Protein AF-A0A935KNH8-F1 (afdb_monomer)

Foldseek 3Di:
DDDWWFKAWPVGRPWGKIFPADDQFWTKIFTQDDDDAQDKTWTWIQDPVRDTWIAIWGWHDWADDDDPPDPPRTIMIITTGPDGTDPVSVVVVVVVCVVVPPDPPDPDDDDDDPDPPDDDPPDPDDDPPPPPPDPPPDDPPVVPPQPPADADDFFQKFKDKDFDALVQFDDPVDPDGQAGDPVNLVVVLVVRVQVSVVVRDDPQKGKDWDDKDKDFDDDDGDDGRQIKMKMKGFHDADDRRFKTKIWIFIDRVPRTGMIIITIMGMDGPPD

pLDDT: mean 81.75, std 18.41, range [40.5, 98.19]

Sequence (271 aa):
MRRKLRVVFDHDPQLAAATIDLSKHGLCVASDFVTPPGSQVNGTILLPDGQRVPFEGLVRWIRKVRGESTLGGTNRMGIRFPAPLGEAYTAFLDHMIGLAGPAVDEMAPVPTMPGRAGEAPPQLRFAPATAVATPRTSIPASELVELEWPVPPVGQVERLIATVQLSDLATGSERHPAGLALGRAAQWIDEAASRCLATLLPPGLQSAGVGLSLTLTHRPPLLVGAKIKVEVTITRVTARGRTVSLEARITEGSRELASGQLARIVVGHDG

Mean predicted aligned error: 16.38 Å

Nearest PDB structures (foldseek):
  2cwz-assembly2_D  TM=8.650E-01  e=2.306E-06  Thermus thermophilus HB8
  2f41-assembly2_D  TM=7.239E-01  e=2.703E-04  Bacillus subtilis
  3ir3-assembly1_B  TM=6.946E-01  e=3.883E-04  Homo sapiens
  2f41-assembly2_C  TM=6.301E-01  e=2.086E-04  Bacillus subtilis
  2f3x-assembly1_B  TM=5.973E-01  e=3.687E-04  Bacillus subtilis

Secondary structure (DSSP, 8-state):
-PPPPEEEETTEEEEEEEEEEEETTEEEEEES--PPTT-EEEEEEE-TTS-EEEEEEEEEEEE---SS--TT--EEEEEE-SSPPPHHHHHHHHHHHHHT-------PPPP-PPP-TT-PPP------------------GGG--------PPTT-EEEEEEE--GGGBPPTTSSSTTSBPHHHHHHHHHHHHHHHHHTTPPTTEEEEEEEEEEEE---SPPPTT-EEEEEEEEEEE-TTS-EEEEEEEEEETTEEEEEEEEEEEEEE---

Radius of gyration: 26.82 Å; Cα contacts (8 Å, |Δi|>4): 465; chains: 1; bounding box: 54×53×73 Å

Solvent-accessible surface area (backbone atoms only — not comparable to full-atom values): 16257 Å² total; per-residue (Å²): 134,89,83,67,38,46,39,34,37,70,92,47,70,82,53,67,30,33,39,77,43,82,56,79,55,29,38,29,36,38,15,82,69,79,72,60,60,76,39,77,49,49,30,35,39,44,45,97,88,69,50,75,45,66,49,58,28,36,25,70,40,67,48,75,71,76,75,92,78,50,98,84,64,55,21,34,36,36,32,35,33,89,58,75,59,58,68,71,59,48,53,51,50,53,51,56,48,63,73,67,46,85,73,83,86,71,82,69,81,78,80,81,75,82,79,81,84,80,77,75,80,81,79,83,76,77,73,79,83,73,80,77,77,72,82,77,82,75,73,64,79,87,74,63,74,84,63,92,59,83,66,76,63,69,68,46,70,31,79,37,80,48,67,38,46,75,88,40,33,26,54,82,89,42,100,46,64,30,24,78,19,68,72,48,56,52,50,54,51,51,51,33,45,48,51,49,46,57,81,69,46,61,89,69,49,46,75,44,83,77,46,77,50,77,48,76,48,85,64,80,70,61,53,70,68,38,62,33,41,37,39,31,29,33,71,42,69,43,98,69,49,38,38,38,33,30,41,36,40,32,26,46,85,93,44,71,42,32,41,33,43,36,36,31,35,55,45,68,69,83,127

Structure (mmCIF, N/CA/C/O backbone):
data_AF-A0A935KNH8-F1
#
_entry.id   AF-A0A935KNH8-F1
#
loop_
_atom_site.group_PDB
_atom_site.id
_atom_site.type_symbol
_atom_site.label_atom_id
_atom_site.label_alt_id
_atom_site.label_comp_id
_atom_site.label_asym_id
_atom_site.label_entity_id
_atom_site.label_seq_id
_atom_site.pdbx_PDB_ins_code
_atom_site.Cartn_x
_atom_site.Cartn_y
_atom_site.Cartn_z
_atom_site.occupancy
_atom_site.B_iso_or_equiv
_atom_site.auth_seq_id
_atom_site.auth_comp_id
_atom_site.auth_asym_id
_atom_site.auth_atom_id
_atom_site.pdbx_PDB_model_num
ATOM 1 N N . MET A 1 1 ? -9.585 17.170 -30.365 1.00 48.88 1 MET A N 1
ATOM 2 C CA . MET A 1 1 ? -9.632 16.191 -29.250 1.00 48.88 1 MET A CA 1
ATOM 3 C C . MET A 1 1 ? -8.449 15.236 -29.425 1.00 48.88 1 MET A C 1
ATOM 5 O O . MET A 1 1 ? -8.400 14.569 -30.450 1.00 48.88 1 MET A O 1
ATOM 9 N N . ARG A 1 2 ? -7.441 15.232 -28.534 1.00 65.94 2 ARG A N 1
ATOM 10 C CA . ARG A 1 2 ? -6.255 14.359 -28.692 1.00 65.94 2 ARG A CA 1
ATOM 11 C C . ARG A 1 2 ? -6.648 12.903 -28.401 1.00 65.94 2 ARG A C 1
ATOM 13 O O . ARG A 1 2 ? -7.204 12.632 -27.338 1.00 65.94 2 ARG A O 1
ATOM 20 N N . ARG A 1 3 ? -6.407 11.984 -29.343 1.00 80.06 3 ARG A N 1
ATOM 21 C CA . ARG A 1 3 ? -6.703 10.550 -29.167 1.00 80.06 3 ARG A CA 1
ATOM 22 C C . ARG A 1 3 ? -5.709 9.944 -28.172 1.00 80.06 3 ARG A C 1
ATOM 24 O O . ARG A 1 3 ? -4.504 10.066 -28.366 1.00 80.06 3 ARG A O 1
ATOM 31 N N . LYS A 1 4 ? -6.217 9.300 -27.118 1.00 92.12 4 LYS A N 1
ATOM 32 C CA . LYS A 1 4 ? -5.399 8.530 -26.170 1.00 92.12 4 LYS A CA 1
ATOM 33 C C . LYS A 1 4 ? -5.073 7.177 -26.797 1.00 92.12 4 LYS A C 1
ATOM 35 O O . LYS A 1 4 ? -5.991 6.476 -27.217 1.00 92.12 4 LYS A O 1
ATOM 40 N N . LEU A 1 5 ? -3.796 6.817 -26.855 1.00 95.75 5 LEU A N 1
ATOM 41 C CA . LEU A 1 5 ? -3.359 5.487 -27.283 1.00 95.75 5 LEU A CA 1
ATOM 42 C C . LEU A 1 5 ? -3.172 4.593 -26.063 1.00 95.75 5 LEU A C 1
ATOM 44 O O . LEU A 1 5 ? -2.751 5.071 -25.009 1.00 95.75 5 LEU A O 1
ATOM 48 N N . ARG A 1 6 ? -3.458 3.299 -26.209 1.00 96.38 6 ARG A N 1
ATOM 49 C CA . ARG A 1 6 ? -3.174 2.310 -25.165 1.00 96.38 6 ARG A CA 1
ATOM 50 C C . ARG A 1 6 ? -1.702 1.910 -25.232 1.00 96.38 6 ARG A C 1
ATOM 52 O O . ARG A 1 6 ? -1.171 1.664 -26.314 1.00 96.38 6 ARG A O 1
ATOM 59 N N . VAL A 1 7 ? -1.068 1.830 -24.069 1.00 96.69 7 VAL A N 1
ATOM 60 C CA . VAL A 1 7 ? 0.308 1.355 -23.899 1.00 96.69 7 VAL A CA 1
ATOM 61 C C . VAL A 1 7 ? 0.260 0.063 -23.094 1.00 96.69 7 VAL A C 1
ATOM 63 O O . VAL A 1 7 ? -0.493 -0.034 -22.129 1.00 96.69 7 VAL A O 1
ATOM 66 N N . VAL A 1 8 ? 1.033 -0.935 -23.505 1.00 96.50 8 VAL A N 1
ATOM 67 C CA . VAL A 1 8 ? 1.185 -2.211 -22.800 1.00 96.50 8 VAL A CA 1
ATOM 68 C C . VAL A 1 8 ? 2.662 -2.366 -22.474 1.00 96.50 8 VAL A C 1
ATOM 70 O O . VAL A 1 8 ? 3.479 -2.348 -23.390 1.00 96.50 8 VAL A O 1
ATOM 73 N N . PHE A 1 9 ? 3.019 -2.465 -21.197 1.00 96.00 9 PHE A N 1
ATOM 74 C CA . PHE A 1 9 ? 4.412 -2.656 -20.795 1.00 96.00 9 PHE A CA 1
ATOM 75 C C . PHE A 1 9 ? 4.759 -4.145 -20.738 1.00 96.00 9 PHE A C 1
ATOM 77 O O . PHE A 1 9 ? 3.941 -4.949 -20.299 1.00 96.00 9 PHE A O 1
ATOM 84 N N . ASP A 1 10 ? 5.981 -4.514 -21.128 1.00 94.69 10 ASP A N 1
ATOM 85 C CA . ASP A 1 10 ? 6.384 -5.929 -21.208 1.00 94.69 10 ASP A CA 1
ATOM 86 C C . ASP A 1 10 ? 6.451 -6.610 -19.834 1.00 94.69 10 ASP A C 1
ATOM 88 O O . ASP A 1 10 ? 6.182 -7.801 -19.711 1.00 94.69 10 ASP A O 1
ATOM 92 N N . HIS A 1 11 ? 6.800 -5.851 -18.791 1.00 87.62 11 HIS A N 1
ATOM 93 C CA . HIS A 1 11 ? 6.918 -6.377 -17.430 1.00 87.62 11 HIS A CA 1
ATOM 94 C C . HIS A 1 11 ? 5.561 -6.694 -16.787 1.00 87.62 11 HIS A C 1
ATOM 96 O O . HIS A 1 11 ? 5.510 -7.510 -15.872 1.00 87.62 11 HIS A O 1
ATOM 102 N N . ASP A 1 12 ? 4.485 -6.047 -17.244 1.00 85.75 12 ASP A N 1
ATOM 103 C CA . ASP A 1 12 ? 3.124 -6.317 -16.791 1.00 85.75 12 ASP A CA 1
ATOM 104 C C . ASP A 1 12 ? 2.099 -5.874 -17.859 1.00 85.75 12 ASP A C 1
ATOM 106 O O . ASP A 1 12 ? 1.721 -4.696 -17.944 1.00 85.75 12 ASP A O 1
ATOM 110 N N . PRO A 1 13 ? 1.619 -6.824 -18.683 1.00 85.19 13 PRO A N 1
ATOM 111 C CA . PRO A 1 13 ? 0.646 -6.550 -19.735 1.00 85.19 13 PRO A CA 1
ATOM 112 C C . PRO A 1 13 ? -0.749 -6.151 -19.233 1.00 85.19 13 PRO A C 1
ATOM 114 O O . PRO A 1 13 ? -1.572 -5.688 -20.031 1.00 85.19 13 PRO A O 1
ATOM 117 N N . GLN A 1 14 ? -1.049 -6.374 -17.947 1.00 83.50 14 GLN A N 1
ATOM 118 C CA . GLN A 1 14 ? -2.352 -6.062 -17.357 1.00 83.50 14 GLN A CA 1
ATOM 119 C C . GLN A 1 14 ? -2.450 -4.605 -16.892 1.00 83.50 14 GLN A C 1
ATOM 121 O O . GLN A 1 14 ? -3.557 -4.126 -16.640 1.00 83.50 14 GLN A O 1
ATOM 126 N N . LEU A 1 15 ? -1.330 -3.875 -16.838 1.00 86.00 15 LEU A N 1
ATOM 127 C CA . LEU A 1 15 ? -1.322 -2.471 -16.441 1.00 86.00 15 LEU A CA 1
ATOM 128 C C . LEU A 1 15 ? -2.164 -1.607 -17.382 1.00 86.00 15 LEU A C 1
ATOM 130 O O . LEU A 1 15 ? -1.953 -1.549 -18.598 1.00 86.00 15 LEU A O 1
ATOM 134 N N . ALA A 1 16 ? -3.099 -0.867 -16.789 1.00 84.38 16 ALA A N 1
ATOM 135 C CA . ALA A 1 16 ? -3.843 0.164 -17.485 1.00 84.38 16 ALA A CA 1
ATOM 136 C C . ALA A 1 16 ? -2.931 1.377 -17.719 1.00 84.38 16 ALA A C 1
ATOM 138 O O . ALA A 1 16 ? -2.652 2.155 -16.807 1.00 84.38 16 ALA A O 1
ATOM 139 N N . ALA A 1 17 ? -2.469 1.542 -18.958 1.00 92.75 17 ALA A N 1
ATOM 140 C CA . ALA A 1 17 ? -1.644 2.670 -19.360 1.00 92.75 17 ALA A CA 1
ATOM 141 C C . ALA A 1 17 ? -2.162 3.311 -20.653 1.00 92.75 17 ALA A C 1
ATOM 143 O O . ALA A 1 17 ? -2.483 2.637 -21.637 1.00 92.75 17 ALA A O 1
ATOM 144 N N . ALA A 1 18 ? -2.243 4.640 -20.649 1.00 95.69 18 ALA A N 1
ATOM 145 C CA . ALA A 1 18 ? -2.716 5.424 -21.781 1.00 95.69 18 ALA A CA 1
ATOM 146 C C . ALA A 1 18 ? -1.850 6.663 -22.005 1.00 95.69 18 ALA A C 1
ATOM 148 O O . ALA A 1 18 ? -1.353 7.279 -21.062 1.00 95.69 18 ALA A O 1
ATOM 149 N N . THR A 1 19 ? -1.682 7.067 -23.259 1.00 95.00 19 THR A N 1
ATOM 150 C CA . THR A 1 19 ? -0.888 8.250 -23.592 1.00 95.00 19 THR A CA 1
ATOM 151 C C . THR A 1 19 ? -1.655 9.538 -23.282 1.00 95.00 19 THR A C 1
ATOM 153 O O . THR A 1 19 ? -2.856 9.661 -23.534 1.00 95.00 19 THR A O 1
ATOM 156 N N . ILE A 1 20 ? -0.950 10.506 -22.696 1.00 92.62 20 ILE A N 1
ATOM 157 C CA . ILE A 1 20 ? -1.407 11.888 -22.494 1.00 92.62 20 ILE A CA 1
ATOM 158 C C . ILE A 1 20 ? -0.850 12.778 -23.603 1.00 92.62 20 ILE A C 1
ATOM 160 O O . ILE A 1 20 ? -1.546 13.658 -24.110 1.00 92.62 20 ILE A O 1
ATOM 164 N N . ASP A 1 21 ? 0.415 12.552 -23.953 1.00 93.31 21 ASP A N 1
ATOM 165 C CA . ASP A 1 21 ? 1.133 13.319 -24.958 1.00 93.31 21 ASP A CA 1
ATOM 166 C C . ASP A 1 21 ? 2.066 12.407 -25.748 1.00 93.31 21 ASP A C 1
ATOM 168 O O . ASP A 1 21 ? 2.581 11.421 -25.212 1.00 93.31 21 ASP A O 1
ATOM 172 N N . LEU A 1 22 ? 2.259 12.735 -27.019 1.00 94.44 22 LEU A N 1
ATOM 173 C CA . LEU A 1 22 ? 3.012 11.934 -27.974 1.00 94.44 22 LEU A CA 1
ATOM 174 C C . LEU A 1 22 ? 3.982 12.831 -28.734 1.00 94.44 22 LEU A C 1
ATOM 176 O O . LEU A 1 22 ? 3.631 13.932 -29.149 1.00 94.44 22 LEU A O 1
ATOM 180 N N . SER A 1 23 ? 5.193 12.338 -28.957 1.00 94.94 23 SER A N 1
ATOM 181 C CA . SER A 1 23 ? 6.198 13.007 -29.779 1.00 94.94 23 SER A CA 1
ATOM 182 C C . SER A 1 23 ? 7.058 11.984 -30.519 1.00 94.94 23 SER A C 1
ATOM 184 O O . SER A 1 23 ? 7.036 10.790 -30.203 1.00 94.94 23 SER A O 1
ATOM 186 N N . LYS A 1 24 ? 7.863 12.457 -31.478 1.00 94.69 24 LYS A N 1
ATOM 187 C CA . LYS A 1 24 ? 8.831 11.620 -32.210 1.00 94.69 24 LYS A CA 1
ATOM 188 C C . LYS A 1 24 ? 9.938 11.061 -31.303 1.00 94.69 24 LYS A C 1
ATOM 190 O O . LYS A 1 24 ? 10.502 10.016 -31.601 1.00 94.69 24 LYS A O 1
ATOM 195 N N . HIS A 1 25 ? 10.226 11.728 -30.183 1.00 96.31 25 HIS A N 1
ATOM 196 C CA . HIS A 1 25 ? 11.344 11.397 -29.287 1.00 96.31 25 HIS A CA 1
ATOM 197 C C . HIS A 1 25 ? 10.909 10.847 -27.926 1.00 96.31 25 HIS A C 1
ATOM 199 O O . HIS A 1 25 ? 11.741 10.656 -27.039 1.00 96.31 25 HIS A O 1
ATOM 205 N N . GLY A 1 26 ? 9.616 10.619 -27.725 1.00 96.62 26 GLY A N 1
ATOM 206 C CA . GLY A 1 26 ? 9.100 10.163 -26.447 1.00 96.62 26 GLY A CA 1
ATOM 207 C C . GLY A 1 26 ? 7.596 10.308 -26.324 1.00 96.62 26 GLY A C 1
ATOM 208 O O . GLY A 1 26 ? 6.914 10.790 -27.231 1.00 96.62 26 GLY A O 1
ATOM 209 N N . LEU A 1 27 ? 7.082 9.931 -25.164 1.00 96.81 27 LEU A N 1
ATOM 210 C CA . LEU A 1 27 ? 5.675 10.075 -24.833 1.00 96.81 27 LEU A CA 1
ATOM 211 C C . LEU A 1 27 ? 5.472 10.306 -23.334 1.00 96.81 27 LEU A C 1
ATOM 213 O O . LEU A 1 27 ? 6.341 10.032 -22.505 1.00 96.81 27 LEU A O 1
ATOM 217 N N . CYS A 1 28 ? 4.303 10.833 -22.994 1.00 97.25 28 CYS 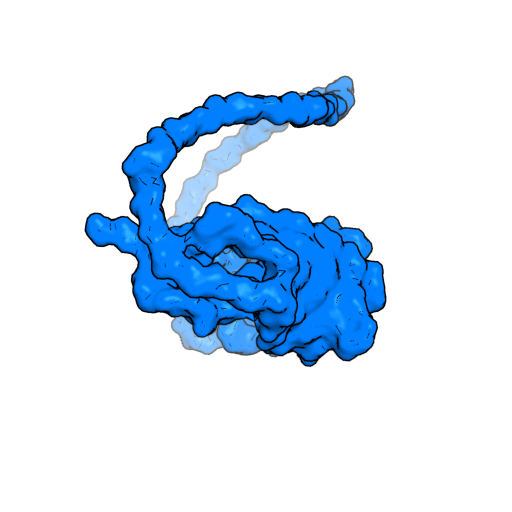A N 1
ATOM 218 C CA . CYS A 1 28 ? 3.828 10.964 -21.625 1.00 97.25 28 CYS A CA 1
ATOM 219 C C . CYS A 1 28 ? 2.724 9.932 -21.399 1.00 97.25 28 CYS A C 1
ATOM 221 O O . CYS A 1 28 ? 1.728 9.933 -22.127 1.00 97.25 28 CYS A O 1
ATOM 223 N N . VAL A 1 29 ? 2.887 9.067 -20.398 1.00 96.81 29 VAL A N 1
ATOM 224 C CA . VAL A 1 29 ? 1.916 8.019 -20.049 1.00 96.81 29 VAL A CA 1
ATOM 225 C C . VAL A 1 29 ? 1.205 8.383 -18.755 1.00 96.81 29 VAL A C 1
ATOM 227 O O . VAL A 1 29 ? 1.860 8.740 -17.777 1.00 96.81 29 VAL A O 1
ATOM 230 N N . ALA A 1 30 ? -0.120 8.257 -18.752 1.00 95.12 30 ALA A N 1
ATOM 231 C CA . ALA A 1 30 ? -0.940 8.062 -17.563 1.00 95.12 30 ALA A CA 1
ATOM 232 C C . ALA A 1 30 ? -1.014 6.563 -17.264 1.00 95.12 30 ALA A C 1
ATOM 234 O O . ALA A 1 30 ? -1.432 5.794 -18.129 1.00 95.12 30 ALA A O 1
ATOM 235 N N . SER A 1 31 ? -0.604 6.150 -16.073 1.00 93.31 31 SER A N 1
ATOM 236 C CA . SER A 1 31 ? -0.585 4.746 -15.663 1.00 93.31 31 SER A CA 1
ATOM 237 C C . SER A 1 31 ? -0.748 4.651 -14.151 1.00 93.31 31 SER A C 1
ATOM 239 O O . SER A 1 31 ? -0.307 5.540 -13.420 1.00 93.31 31 SER A O 1
ATOM 241 N N . ASP A 1 32 ? -1.356 3.573 -13.667 1.00 86.38 32 ASP A N 1
ATOM 242 C CA . ASP A 1 32 ? -1.433 3.294 -12.226 1.00 86.38 32 ASP A CA 1
ATOM 243 C C . ASP A 1 32 ? -0.050 2.949 -11.656 1.00 86.38 32 ASP A C 1
ATOM 245 O O . ASP A 1 32 ? 0.264 3.233 -10.499 1.00 86.38 32 ASP A O 1
ATOM 249 N N . PHE A 1 33 ? 0.830 2.454 -12.523 1.00 85.81 33 PHE A N 1
ATOM 250 C CA . PHE A 1 33 ? 2.223 2.160 -12.239 1.00 85.81 33 PHE A CA 1
ATOM 251 C C . PHE A 1 33 ? 3.166 3.211 -12.842 1.00 85.81 33 PHE A C 1
ATOM 253 O O . PHE A 1 33 ? 2.984 3.646 -13.981 1.00 85.81 33 PHE A O 1
ATOM 260 N N . VAL A 1 34 ? 4.213 3.588 -12.102 1.00 90.38 34 VAL A N 1
ATOM 261 C CA . VAL A 1 34 ? 5.318 4.410 -12.616 1.00 90.38 34 VAL A CA 1
ATOM 262 C C . VAL A 1 34 ? 6.660 3.803 -12.256 1.00 90.38 34 VAL A C 1
ATOM 264 O O . VAL A 1 34 ? 6.891 3.392 -11.119 1.00 90.38 34 VAL A O 1
ATOM 267 N N . THR A 1 35 ? 7.573 3.825 -13.217 1.00 90.75 35 THR A N 1
ATOM 268 C CA . THR A 1 35 ? 8.960 3.399 -13.034 1.00 90.75 35 THR A CA 1
ATOM 269 C C . THR A 1 35 ? 9.830 4.612 -12.668 1.00 90.75 35 THR A C 1
ATOM 271 O O . THR A 1 35 ? 9.558 5.707 -13.163 1.00 90.75 35 THR A O 1
ATOM 274 N N . PRO A 1 36 ? 10.846 4.490 -11.792 1.00 90.81 36 PRO A N 1
ATOM 275 C CA . PRO A 1 36 ? 11.703 5.619 -11.427 1.00 90.81 36 PRO A CA 1
ATOM 276 C C . PRO A 1 36 ? 12.411 6.285 -12.626 1.00 90.81 36 PRO A C 1
ATOM 278 O O . PRO A 1 36 ? 12.685 5.628 -13.630 1.00 90.81 36 PRO A O 1
ATOM 281 N N . PRO A 1 37 ? 12.765 7.583 -12.532 1.00 95.69 37 PRO A N 1
ATOM 282 C CA . PRO A 1 37 ? 13.625 8.228 -13.521 1.00 95.69 37 PRO A CA 1
ATOM 283 C C . PRO A 1 37 ? 14.970 7.504 -13.676 1.00 95.69 37 PRO A C 1
ATOM 285 O O . PRO A 1 37 ? 15.568 7.078 -12.692 1.00 95.69 37 PRO A O 1
ATOM 288 N N . GLY A 1 38 ? 15.453 7.398 -14.912 1.00 92.75 38 GLY A N 1
ATOM 289 C CA . GLY A 1 38 ? 16.667 6.665 -15.275 1.00 92.75 38 GLY A CA 1
ATOM 290 C C . GLY A 1 38 ? 16.440 5.181 -15.567 1.00 92.75 38 GLY A C 1
ATOM 291 O O . GLY A 1 38 ? 17.341 4.531 -16.086 1.00 92.75 38 GLY A O 1
ATOM 292 N N . SER A 1 39 ? 15.253 4.641 -15.289 1.00 95.50 39 SER A N 1
ATOM 293 C CA . SER A 1 39 ? 14.932 3.255 -15.620 1.00 95.50 39 SER A CA 1
ATOM 294 C C . SER A 1 39 ? 14.604 3.078 -17.101 1.00 95.50 39 SER A C 1
ATOM 296 O O . SER A 1 39 ? 13.941 3.921 -17.713 1.00 95.50 39 SER A O 1
ATOM 298 N N . GLN A 1 40 ? 15.046 1.951 -17.652 1.00 97.19 40 GLN A N 1
ATOM 299 C CA . GLN A 1 40 ? 14.679 1.491 -18.985 1.00 97.19 40 GLN A CA 1
ATOM 300 C C . GLN A 1 40 ? 13.321 0.785 -18.929 1.00 97.19 40 GLN A C 1
ATOM 302 O O . GLN A 1 40 ? 13.038 0.038 -17.992 1.00 97.19 40 GLN A O 1
ATOM 307 N N . VAL A 1 41 ? 12.475 1.049 -19.917 1.00 96.62 41 VAL A N 1
ATOM 308 C CA . VAL A 1 41 ? 11.136 0.475 -20.047 1.00 96.62 41 VAL A CA 1
ATOM 309 C C . VAL A 1 41 ? 10.908 0.034 -21.483 1.00 96.62 41 VAL A C 1
ATOM 311 O O . VAL A 1 41 ? 11.211 0.773 -22.418 1.00 96.62 41 VAL A O 1
ATOM 314 N N . ASN A 1 42 ? 10.335 -1.155 -21.632 1.00 97.44 42 ASN A N 1
ATOM 315 C CA . ASN A 1 42 ? 9.963 -1.733 -22.916 1.00 97.44 42 ASN A CA 1
ATOM 316 C C . ASN A 1 42 ? 8.459 -1.997 -22.939 1.00 97.44 42 ASN A C 1
ATOM 318 O O . ASN A 1 42 ? 7.834 -2.227 -21.892 1.00 97.44 42 ASN A O 1
ATOM 322 N N . GLY A 1 43 ? 7.873 -1.923 -24.125 1.00 96.88 43 GLY A N 1
ATOM 323 C CA . GLY A 1 43 ? 6.460 -2.189 -24.295 1.00 96.88 43 GLY A CA 1
ATOM 324 C C . GLY A 1 43 ? 5.990 -2.042 -25.728 1.00 96.88 43 GLY A C 1
ATOM 325 O O . GLY A 1 43 ? 6.764 -1.920 -26.673 1.00 96.88 43 GLY A O 1
ATOM 326 N N . THR A 1 44 ? 4.674 -2.015 -25.877 1.00 97.88 44 THR A N 1
ATOM 327 C CA . THR A 1 44 ? 3.982 -1.871 -27.151 1.00 97.88 44 THR A CA 1
ATOM 328 C C . THR A 1 44 ? 2.954 -0.745 -27.071 1.00 97.88 44 THR A C 1
ATOM 330 O O . THR A 1 44 ? 2.132 -0.696 -26.155 1.00 97.88 44 THR A O 1
ATOM 333 N N . ILE A 1 45 ? 2.968 0.148 -28.060 1.00 97.50 45 ILE A N 1
ATOM 334 C CA . ILE A 1 45 ? 1.920 1.145 -28.298 1.00 97.50 45 ILE A CA 1
ATOM 335 C C . ILE A 1 45 ? 0.903 0.534 -29.263 1.00 97.50 45 ILE A C 1
ATOM 337 O O . ILE A 1 45 ? 1.272 0.040 -30.330 1.00 97.50 45 ILE A O 1
ATOM 341 N N . LEU A 1 46 ? -0.377 0.568 -28.894 1.00 97.06 46 LEU A N 1
ATOM 342 C CA . LEU A 1 46 ? -1.472 0.114 -29.749 1.00 97.06 46 LEU A CA 1
ATOM 343 C C . LEU A 1 46 ? -2.038 1.306 -30.525 1.00 97.06 46 LEU A C 1
ATOM 345 O O . LEU A 1 46 ? -2.622 2.221 -29.932 1.00 97.06 46 LEU A O 1
ATOM 349 N N . LEU A 1 47 ? -1.843 1.297 -31.843 1.00 96.38 47 LEU A N 1
ATOM 350 C CA . LEU A 1 47 ? -2.371 2.306 -32.755 1.00 96.38 47 LEU A CA 1
ATOM 351 C C . LEU A 1 47 ? -3.871 2.071 -33.042 1.00 96.38 47 LEU A C 1
ATOM 353 O O . LEU A 1 47 ? -4.377 0.966 -32.825 1.00 96.38 47 LEU A O 1
ATOM 357 N N . PRO A 1 48 ? -4.617 3.093 -33.511 1.00 94.44 48 PRO A N 1
ATOM 358 C CA . PRO A 1 48 ? -6.064 2.975 -33.733 1.00 94.44 48 PRO A CA 1
ATOM 359 C C . PRO A 1 48 ? -6.473 1.980 -34.826 1.00 94.44 48 PRO A C 1
ATOM 361 O O . PRO A 1 48 ? -7.603 1.506 -34.818 1.00 94.44 48 PRO A O 1
ATOM 364 N N . ASP A 1 49 ? -5.574 1.682 -35.757 1.00 94.56 49 ASP A N 1
ATOM 365 C CA . ASP A 1 49 ? -5.738 0.674 -36.811 1.00 94.56 49 ASP A CA 1
ATOM 366 C C . ASP A 1 49 ? -5.451 -0.760 -36.321 1.00 94.56 49 ASP A C 1
ATOM 368 O O . ASP A 1 49 ? -5.522 -1.712 -37.094 1.00 94.56 49 ASP A O 1
ATOM 372 N N . GLY A 1 50 ? -5.139 -0.928 -35.031 1.00 95.06 50 GLY A N 1
ATOM 373 C CA . GLY A 1 50 ? -4.786 -2.208 -34.425 1.00 95.06 50 GLY A CA 1
ATOM 374 C C . GLY A 1 50 ? -3.305 -2.569 -34.557 1.00 95.06 50 GLY A C 1
ATOM 375 O O . GLY A 1 50 ? -2.885 -3.591 -34.002 1.00 95.06 50 GLY A O 1
ATOM 376 N N . GLN A 1 51 ? -2.498 -1.746 -35.234 1.00 97.12 51 GLN A N 1
ATOM 377 C CA . GLN A 1 51 ? -1.071 -1.994 -35.362 1.00 97.12 51 GLN A CA 1
ATOM 378 C C . GLN A 1 51 ? -0.370 -1.864 -34.004 1.00 97.12 51 GLN A C 1
ATOM 380 O O . GLN A 1 51 ? -0.703 -1.032 -33.154 1.00 97.12 51 GLN A O 1
ATOM 385 N N . ARG A 1 52 ? 0.620 -2.732 -33.796 1.00 97.44 52 ARG A N 1
ATOM 386 C CA . ARG A 1 52 ? 1.418 -2.817 -32.573 1.00 97.44 52 ARG A CA 1
ATOM 387 C C . ARG A 1 52 ? 2.805 -2.260 -32.842 1.00 97.44 52 ARG A C 1
ATOM 389 O O . ARG A 1 52 ? 3.543 -2.836 -33.637 1.00 97.44 52 ARG A O 1
ATOM 396 N N . VAL A 1 53 ? 3.157 -1.161 -32.183 1.00 97.62 53 VAL A N 1
ATOM 397 C CA . VAL A 1 53 ? 4.480 -0.545 -32.316 1.00 97.62 53 VAL A CA 1
ATOM 398 C C . VAL A 1 53 ? 5.291 -0.837 -31.056 1.00 97.62 53 VAL A C 1
ATOM 400 O O . VAL A 1 53 ? 4.972 -0.271 -30.005 1.00 97.62 53 VAL A O 1
ATOM 403 N N . PRO A 1 54 ? 6.316 -1.704 -31.121 1.00 97.81 54 PRO A N 1
ATOM 404 C CA . PRO A 1 54 ? 7.204 -1.912 -29.989 1.00 97.81 54 PRO A CA 1
ATOM 405 C C . PRO A 1 54 ? 8.018 -0.643 -29.722 1.00 97.81 54 PRO A C 1
ATOM 407 O O . PRO A 1 54 ? 8.381 0.086 -30.649 1.00 97.81 54 PRO A O 1
ATOM 410 N N . PHE A 1 55 ? 8.315 -0.381 -28.455 1.00 97.50 55 PHE A N 1
ATOM 411 C CA . PHE A 1 55 ? 9.204 0.696 -28.050 1.00 97.50 55 PHE A CA 1
ATOM 412 C C . PHE A 1 55 ? 10.147 0.241 -26.944 1.00 97.50 55 PHE A C 1
ATOM 414 O O . PHE A 1 55 ? 9.797 -0.559 -26.077 1.00 97.50 55 PHE A O 1
ATOM 421 N N . GLU A 1 56 ? 11.319 0.855 -26.955 1.00 97.94 56 GLU A N 1
ATOM 422 C CA . GLU A 1 56 ? 12.267 0.884 -25.855 1.00 97.94 56 GLU A CA 1
ATOM 423 C C . GLU A 1 56 ? 12.436 2.350 -25.451 1.00 97.94 56 GLU A C 1
ATOM 425 O O . GLU A 1 56 ? 12.511 3.243 -26.301 1.00 97.94 56 GLU A O 1
ATOM 430 N N . GLY A 1 57 ? 12.447 2.633 -24.153 1.00 97.62 57 GLY A N 1
ATOM 431 C CA . GLY A 1 57 ? 12.489 4.000 -23.660 1.00 97.62 57 GLY A CA 1
ATOM 432 C C . GLY A 1 57 ? 13.158 4.146 -22.304 1.00 97.62 57 GLY A C 1
ATOM 433 O O . GLY A 1 57 ? 13.255 3.209 -21.520 1.00 97.62 57 GLY A O 1
ATOM 434 N N . LEU A 1 58 ? 13.600 5.366 -22.017 1.00 98.00 58 LEU A N 1
ATOM 435 C CA . LEU A 1 58 ? 14.173 5.766 -20.740 1.00 98.00 58 LEU A CA 1
ATOM 436 C C . LEU A 1 58 ? 13.205 6.697 -20.013 1.00 98.00 58 LEU A C 1
ATOM 438 O O . LEU A 1 58 ? 12.823 7.745 -20.548 1.00 98.00 58 LEU A O 1
ATOM 442 N N . VAL A 1 59 ? 12.847 6.371 -18.774 1.00 97.69 59 VAL A N 1
ATOM 443 C CA . VAL A 1 59 ? 12.013 7.258 -17.961 1.00 97.69 59 VAL A CA 1
ATOM 444 C C . VAL A 1 59 ? 12.811 8.498 -17.566 1.00 97.69 59 VAL A C 1
ATOM 446 O O . VAL A 1 59 ? 13.887 8.414 -16.979 1.00 97.69 59 VAL A O 1
ATOM 449 N N . ARG A 1 60 ? 12.294 9.682 -17.892 1.00 97.69 60 ARG A N 1
ATOM 450 C CA . ARG A 1 60 ? 12.952 10.974 -17.632 1.00 97.69 60 ARG A CA 1
ATOM 451 C C . ARG A 1 60 ? 12.439 11.656 -16.380 1.00 97.69 60 ARG A C 1
ATOM 453 O O . ARG A 1 60 ? 13.209 12.303 -15.680 1.00 97.69 60 ARG A O 1
ATOM 460 N N . TRP A 1 61 ? 11.147 11.536 -16.116 1.00 96.88 61 TRP A N 1
ATOM 461 C CA . TRP A 1 61 ? 10.506 12.144 -14.963 1.00 96.88 61 TRP A CA 1
ATOM 462 C C . TRP A 1 61 ? 9.263 11.352 -14.584 1.00 96.88 61 TRP A C 1
ATOM 464 O O . TRP A 1 61 ? 8.657 10.680 -15.420 1.00 96.88 61 TRP A O 1
ATOM 474 N N . ILE A 1 62 ? 8.870 11.482 -13.320 1.00 95.44 62 ILE A N 1
ATOM 475 C CA . ILE A 1 62 ? 7.622 10.942 -12.791 1.00 95.44 62 ILE A CA 1
ATOM 476 C C . ILE A 1 62 ? 6.848 12.046 -12.079 1.00 95.44 62 ILE A C 1
ATOM 478 O O . ILE A 1 62 ? 7.428 12.926 -11.443 1.00 95.44 62 ILE A O 1
ATOM 482 N N . ARG A 1 63 ? 5.525 11.982 -12.158 1.00 93.06 63 ARG A N 1
ATOM 483 C CA . ARG A 1 63 ? 4.611 12.791 -11.360 1.00 93.06 63 ARG A CA 1
ATOM 484 C C . ARG A 1 63 ? 3.602 11.854 -10.723 1.00 93.06 63 ARG A C 1
ATOM 486 O O . ARG A 1 63 ? 2.668 11.394 -11.376 1.00 93.06 63 ARG A O 1
ATOM 493 N N . LYS A 1 64 ? 3.820 11.573 -9.442 1.00 89.56 64 LYS A N 1
ATOM 494 C CA . LYS A 1 64 ? 2.870 10.821 -8.626 1.00 89.56 64 LYS A CA 1
ATOM 495 C C . LYS A 1 64 ? 1.717 11.730 -8.218 1.00 89.56 64 LYS A C 1
ATOM 497 O O . LYS A 1 64 ? 1.948 12.898 -7.889 1.00 89.56 64 LYS A O 1
ATOM 502 N N . VAL A 1 65 ? 0.500 11.205 -8.239 1.00 85.62 65 VAL A N 1
ATOM 503 C CA . VAL A 1 65 ? -0.640 11.882 -7.612 1.00 85.62 65 VAL A CA 1
ATOM 504 C C . VAL A 1 65 ? -0.435 11.793 -6.093 1.00 85.62 65 VAL A C 1
ATOM 506 O O . VAL A 1 65 ? -0.080 10.733 -5.583 1.00 85.62 65 VAL A O 1
ATOM 509 N N . ARG A 1 66 ? -0.538 12.917 -5.373 1.00 72.44 66 ARG A N 1
ATOM 510 C CA . ARG A 1 66 ? -0.376 12.977 -3.908 1.00 72.44 66 ARG A CA 1
ATOM 511 C C . ARG A 1 66 ? -1.735 13.263 -3.260 1.00 72.44 66 ARG A C 1
ATOM 513 O O . ARG A 1 66 ? -2.400 14.196 -3.696 1.00 72.44 66 ARG A O 1
ATOM 520 N N . GLY A 1 67 ? -2.067 12.538 -2.188 1.00 55.28 67 GLY A N 1
ATOM 521 C CA . GLY A 1 67 ? -3.228 12.798 -1.322 1.00 55.28 67 GLY A CA 1
ATOM 522 C C . GLY A 1 67 ? -4.501 12.012 -1.669 1.00 55.28 67 GLY A C 1
ATOM 523 O O . GLY A 1 67 ? -4.607 11.442 -2.749 1.00 55.28 67 GLY A O 1
ATOM 524 N N . GLU A 1 68 ? -5.464 12.015 -0.737 1.00 46.22 68 GLU A N 1
ATOM 525 C CA . GLU A 1 68 ? -6.795 11.361 -0.800 1.00 46.22 68 GLU A CA 1
ATOM 526 C C . GLU A 1 68 ? -7.695 11.859 -1.949 1.00 46.22 68 GLU A C 1
ATOM 528 O O . GLU A 1 68 ? -8.781 11.338 -2.198 1.00 46.22 68 GLU A O 1
ATOM 533 N N . SER A 1 69 ? -7.262 12.878 -2.684 1.00 44.72 69 SER A N 1
ATOM 534 C CA . SER A 1 69 ? -8.052 13.516 -3.727 1.00 44.72 69 SER A CA 1
ATOM 535 C C . SER A 1 69 ? -7.826 12.850 -5.081 1.00 44.72 69 SER A C 1
ATOM 537 O O . SER A 1 69 ? -6.994 13.286 -5.874 1.00 44.72 69 SER A O 1
ATOM 539 N N . THR A 1 70 ? -8.593 11.789 -5.328 1.00 45.75 70 THR A N 1
ATOM 540 C CA . THR A 1 70 ? -9.433 11.523 -6.519 1.00 45.75 70 THR A CA 1
ATOM 541 C C . THR A 1 70 ? -9.499 10.020 -6.783 1.00 45.75 70 THR A C 1
ATOM 543 O O . THR A 1 70 ? -8.517 9.410 -7.206 1.00 45.75 70 THR A O 1
ATOM 546 N N . LEU A 1 71 ? -10.685 9.424 -6.601 1.00 48.91 71 LEU A N 1
ATOM 547 C CA . LEU A 1 71 ? -11.043 8.202 -7.323 1.00 48.91 71 LEU A CA 1
ATOM 548 C C . LEU A 1 71 ? -10.736 8.450 -8.815 1.00 48.91 71 LEU A C 1
ATOM 550 O O . LEU A 1 71 ? -11.407 9.261 -9.451 1.00 48.91 71 LEU A O 1
ATOM 554 N N . GLY A 1 72 ? -9.683 7.822 -9.349 1.00 61.16 72 GLY A N 1
ATOM 555 C CA . GLY A 1 72 ? -9.256 7.967 -10.749 1.00 61.16 72 GLY A CA 1
ATOM 556 C C . GLY A 1 72 ? -7.991 8.801 -11.009 1.00 61.16 72 GLY A C 1
ATOM 557 O O . GLY A 1 72 ? -7.669 9.063 -12.171 1.00 61.16 72 GLY A O 1
ATOM 558 N N . GLY A 1 73 ? -7.249 9.222 -9.981 1.00 72.12 73 GLY A N 1
ATOM 559 C CA . GLY A 1 73 ? -5.955 9.884 -10.163 1.00 72.12 73 GLY A CA 1
ATOM 560 C C . GLY A 1 73 ? -4.863 8.932 -10.671 1.00 72.12 73 GLY A C 1
ATOM 561 O O . GLY A 1 73 ? -4.246 8.226 -9.885 1.00 72.12 73 GLY A O 1
ATOM 562 N N . THR A 1 74 ? -4.562 8.947 -11.973 1.00 84.69 74 THR A N 1
ATOM 563 C CA . THR A 1 74 ? -3.466 8.144 -12.554 1.00 84.69 74 THR A CA 1
ATOM 564 C C . THR A 1 74 ? -2.110 8.834 -12.396 1.00 84.69 74 THR A C 1
ATOM 566 O O . THR A 1 74 ? -1.976 10.027 -12.711 1.00 84.69 74 THR A O 1
ATOM 569 N N . ASN A 1 75 ? -1.080 8.081 -12.005 1.00 91.88 75 ASN A N 1
ATOM 570 C CA . ASN A 1 75 ? 0.298 8.565 -12.012 1.00 91.88 75 ASN A CA 1
ATOM 571 C C . ASN A 1 75 ? 0.749 8.887 -13.444 1.00 91.88 75 ASN A C 1
ATOM 573 O O . ASN A 1 75 ? 0.178 8.409 -14.425 1.00 91.88 75 ASN A O 1
ATOM 577 N N . ARG A 1 76 ? 1.770 9.738 -13.578 1.00 95.62 76 ARG A N 1
ATOM 578 C CA . ARG A 1 76 ? 2.312 10.120 -14.886 1.00 95.62 76 ARG A CA 1
ATOM 579 C C . ARG A 1 76 ? 3.806 9.895 -14.956 1.00 95.62 76 ARG A C 1
ATOM 581 O O . ARG A 1 76 ? 4.514 10.155 -13.983 1.00 95.62 76 ARG A O 1
ATOM 588 N N . MET A 1 77 ? 4.289 9.502 -16.125 1.00 97.50 77 MET A N 1
ATOM 589 C CA . MET A 1 77 ? 5.718 9.463 -16.411 1.00 97.50 77 MET A CA 1
ATOM 590 C C . MET A 1 77 ? 6.022 9.877 -17.845 1.00 97.50 77 MET A C 1
ATOM 592 O O . MET A 1 77 ? 5.261 9.580 -18.768 1.00 97.50 77 MET A O 1
ATOM 596 N N . GLY A 1 78 ? 7.143 10.574 -18.012 1.00 97.94 78 GLY A N 1
ATOM 597 C CA . GLY A 1 78 ? 7.693 10.921 -19.315 1.00 97.94 78 GLY A CA 1
ATOM 598 C C . GLY A 1 78 ? 8.747 9.907 -19.728 1.00 97.94 78 GLY A C 1
ATOM 599 O O . GLY A 1 78 ? 9.719 9.702 -19.001 1.00 97.94 78 GLY A O 1
ATOM 600 N N . ILE A 1 79 ? 8.569 9.309 -20.899 1.00 98.12 79 ILE A N 1
ATOM 601 C CA . ILE A 1 79 ? 9.466 8.310 -21.479 1.00 98.12 79 ILE A CA 1
ATOM 602 C C . ILE A 1 79 ? 10.131 8.935 -22.701 1.00 98.12 79 ILE A C 1
ATOM 604 O O . ILE A 1 79 ? 9.445 9.458 -23.575 1.00 98.12 79 ILE A O 1
ATOM 608 N N . ARG A 1 80 ? 11.463 8.891 -22.764 1.00 98.19 80 ARG A N 1
ATOM 609 C CA . ARG A 1 80 ? 12.248 9.298 -23.935 1.00 98.19 80 ARG A CA 1
ATOM 610 C C . ARG A 1 80 ? 12.641 8.063 -24.732 1.00 98.19 80 ARG A C 1
ATOM 612 O O . ARG A 1 80 ? 13.185 7.130 -24.152 1.00 98.19 80 ARG A O 1
ATOM 619 N N . PHE A 1 81 ? 12.455 8.094 -26.042 1.00 97.88 81 PHE A N 1
ATOM 620 C CA . PHE A 1 81 ? 12.965 7.053 -26.926 1.00 97.88 81 PHE A CA 1
ATOM 621 C C . PHE A 1 81 ? 14.432 7.340 -27.278 1.00 97.88 81 PHE A C 1
ATOM 623 O O . PHE A 1 81 ? 14.758 8.477 -27.644 1.00 97.88 81 PHE A O 1
ATOM 630 N N . PRO A 1 82 ? 15.340 6.360 -27.134 1.00 94.38 82 PRO A N 1
ATOM 631 C CA . PRO A 1 82 ? 16.728 6.510 -27.555 1.00 94.38 82 PRO A CA 1
ATOM 632 C C . PRO A 1 82 ? 16.856 6.507 -29.085 1.00 94.38 82 PRO A C 1
ATOM 634 O O . PRO A 1 82 ? 17.735 7.180 -29.617 1.00 94.38 82 PRO A O 1
ATOM 637 N N . ALA A 1 83 ? 15.950 5.815 -29.780 1.00 94.62 83 ALA A N 1
ATOM 638 C CA . ALA A 1 83 ? 15.861 5.748 -31.232 1.00 94.62 83 ALA A CA 1
ATOM 639 C C . ALA A 1 83 ? 14.440 6.112 -31.709 1.00 94.62 83 ALA A C 1
ATOM 641 O O . ALA A 1 83 ? 13.488 5.977 -30.935 1.00 94.62 83 ALA A O 1
ATOM 642 N N . PRO A 1 84 ? 14.270 6.579 -32.960 1.00 93.38 84 PRO A N 1
ATOM 643 C CA . PRO A 1 84 ? 12.948 6.762 -33.550 1.00 93.38 84 PRO A CA 1
ATOM 644 C C . PRO A 1 84 ? 12.146 5.458 -33.529 1.00 93.38 84 PRO A C 1
ATOM 646 O O . PRO A 1 84 ? 12.681 4.389 -33.823 1.00 93.38 84 PRO A O 1
ATOM 649 N N . LEU A 1 85 ? 10.856 5.551 -33.208 1.00 92.25 85 LEU A N 1
ATOM 650 C CA . LEU A 1 85 ? 9.944 4.421 -33.377 1.00 92.25 85 LEU A CA 1
ATOM 651 C C . LEU A 1 85 ? 9.639 4.225 -34.869 1.00 92.25 85 LEU A C 1
ATOM 653 O O . LEU A 1 85 ? 9.684 5.188 -35.637 1.00 92.25 85 LEU A O 1
ATOM 657 N N . GLY A 1 86 ? 9.341 2.985 -35.270 1.00 92.56 86 GLY A N 1
ATOM 658 C CA . GLY A 1 86 ? 9.165 2.595 -36.675 1.00 92.56 86 GLY A CA 1
ATOM 659 C C . GLY A 1 86 ? 8.176 3.459 -37.475 1.00 92.56 86 GLY A C 1
ATOM 660 O O . GLY A 1 8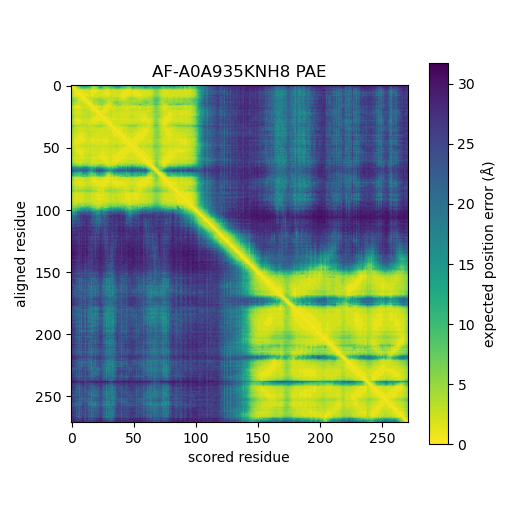6 ? 7.376 4.215 -36.918 1.00 92.56 86 GLY A O 1
ATOM 661 N N . GLU A 1 87 ? 8.211 3.320 -38.804 1.00 95.44 87 GLU A N 1
ATOM 662 C CA . GLU A 1 87 ? 7.498 4.190 -39.760 1.00 95.44 87 GLU A CA 1
ATOM 663 C C . GLU A 1 87 ? 6.009 4.372 -39.447 1.00 95.44 87 GLU A C 1
ATOM 665 O O . GLU A 1 87 ? 5.499 5.485 -39.533 1.00 95.44 87 GLU A O 1
ATOM 670 N N . ALA A 1 88 ? 5.333 3.317 -38.988 1.00 95.38 88 ALA A N 1
ATOM 671 C CA . ALA A 1 88 ? 3.925 3.354 -38.599 1.00 95.38 88 ALA A CA 1
ATOM 672 C C . ALA A 1 88 ? 3.603 4.415 -37.533 1.00 95.38 88 ALA A C 1
ATOM 674 O O . ALA A 1 88 ? 2.625 5.153 -37.646 1.00 95.38 88 ALA A O 1
ATOM 675 N N . TYR A 1 89 ? 4.442 4.528 -36.501 1.00 95.50 89 TYR A N 1
ATOM 676 C CA . TYR A 1 89 ? 4.245 5.523 -35.448 1.00 95.50 89 TYR A CA 1
ATOM 677 C C . TYR A 1 89 ? 4.528 6.935 -35.957 1.00 95.50 89 TYR A C 1
ATOM 679 O O . TYR A 1 89 ? 3.803 7.870 -35.624 1.00 95.50 89 TYR A O 1
ATOM 687 N N . THR A 1 90 ? 5.547 7.089 -36.802 1.00 94.75 90 THR A N 1
ATOM 688 C CA . THR A 1 90 ? 5.879 8.383 -37.408 1.00 94.75 90 THR A CA 1
ATOM 689 C C . THR A 1 90 ? 4.756 8.866 -38.327 1.00 94.75 90 THR A C 1
ATOM 691 O O . THR A 1 90 ? 4.292 9.993 -38.168 1.00 94.75 90 THR A O 1
ATOM 694 N N . ALA A 1 91 ? 4.237 7.992 -39.194 1.00 94.38 91 ALA A N 1
ATOM 695 C CA . ALA A 1 91 ? 3.097 8.284 -40.058 1.00 94.38 91 ALA A CA 1
ATOM 696 C C . ALA A 1 91 ? 1.842 8.646 -39.248 1.00 94.38 91 ALA A C 1
ATOM 698 O O . ALA A 1 91 ? 1.139 9.600 -39.582 1.00 94.38 91 ALA A O 1
ATOM 699 N N . PHE A 1 92 ? 1.590 7.939 -38.141 1.00 94.75 92 PHE A N 1
ATOM 700 C CA . PHE A 1 92 ? 0.505 8.276 -37.221 1.00 94.75 92 PHE A CA 1
ATOM 701 C C . PHE A 1 92 ? 0.664 9.685 -36.619 1.00 94.75 92 PHE A C 1
ATOM 703 O O . PHE A 1 92 ? -0.309 10.442 -36.559 1.00 94.75 92 PHE A O 1
ATOM 710 N N . LEU A 1 93 ? 1.874 10.058 -36.186 1.00 93.44 93 LEU A N 1
ATOM 711 C CA . LEU A 1 93 ? 2.142 11.396 -35.653 1.00 93.44 93 LEU A CA 1
ATOM 712 C C . LEU A 1 93 ? 1.968 12.483 -36.712 1.00 93.44 93 LEU A C 1
ATOM 714 O O . LEU A 1 93 ? 1.321 13.492 -36.436 1.00 93.44 93 LEU A O 1
ATOM 718 N N . ASP A 1 94 ? 2.507 12.275 -37.911 1.00 92.31 94 ASP A N 1
ATOM 719 C CA . ASP A 1 94 ? 2.408 13.244 -39.002 1.00 92.31 94 ASP A CA 1
ATOM 720 C C . ASP A 1 94 ? 0.942 13.425 -39.437 1.00 92.31 94 ASP A C 1
ATOM 722 O O . ASP A 1 94 ? 0.490 14.552 -39.648 1.00 92.31 94 ASP A O 1
ATOM 726 N N . HIS A 1 95 ? 0.150 12.346 -39.444 1.00 90.50 95 HIS A N 1
ATOM 727 C CA . HIS A 1 95 ? -1.295 12.415 -39.662 1.00 90.50 95 HIS A CA 1
ATOM 728 C C . HIS A 1 95 ? -2.019 13.208 -38.559 1.00 90.50 95 HIS A C 1
ATOM 730 O O . HIS A 1 95 ? -2.873 14.044 -38.856 1.00 90.50 95 HIS A O 1
ATOM 736 N N . MET A 1 96 ? -1.667 12.998 -37.284 1.00 87.25 96 MET A N 1
ATOM 737 C CA . MET A 1 96 ? -2.242 13.762 -36.169 1.00 87.25 96 MET A CA 1
ATOM 738 C C . MET A 1 96 ? -1.913 15.258 -36.243 1.00 87.25 96 MET A C 1
ATOM 740 O O . MET A 1 96 ? -2.765 16.079 -35.902 1.00 87.25 96 MET A O 1
ATOM 744 N N . ILE A 1 97 ? -0.701 15.608 -36.678 1.00 83.62 97 ILE A N 1
ATOM 745 C CA . ILE A 1 97 ? -0.275 17.000 -36.867 1.00 83.62 97 ILE A CA 1
ATOM 746 C C . ILE A 1 97 ? -1.019 17.620 -38.055 1.00 83.62 97 ILE A C 1
ATOM 748 O O . ILE A 1 97 ? -1.569 18.709 -37.919 1.00 83.62 97 ILE A O 1
ATOM 752 N N . GLY A 1 98 ? -1.125 16.908 -39.181 1.00 78.50 98 GLY A N 1
ATOM 753 C CA . GLY A 1 98 ? -1.863 17.377 -40.359 1.00 78.50 98 GLY A CA 1
ATOM 754 C C . GLY A 1 98 ? -3.350 17.631 -40.085 1.00 78.50 98 GLY A C 1
ATOM 755 O O . GLY A 1 98 ? -3.919 18.592 -40.596 1.00 78.50 98 GLY A O 1
ATOM 756 N N . LEU A 1 99 ? -3.971 16.825 -39.216 1.00 77.06 99 LEU A N 1
ATOM 757 C CA . LEU A 1 99 ? -5.354 17.026 -38.765 1.00 77.06 99 LEU A CA 1
ATOM 758 C C . LEU A 1 99 ? -5.530 18.204 -37.797 1.00 77.06 99 LEU A C 1
ATOM 760 O O . LEU A 1 99 ? -6.646 18.700 -37.645 1.00 77.06 99 LEU A O 1
ATOM 764 N N . ALA A 1 100 ? -4.469 18.641 -37.117 1.00 64.50 100 ALA A N 1
ATOM 765 C CA . ALA A 1 100 ? -4.532 19.769 -36.191 1.00 64.50 100 ALA A CA 1
ATOM 766 C C . ALA A 1 100 ? -4.525 21.136 -36.906 1.00 64.50 100 ALA A C 1
ATOM 768 O O . ALA A 1 100 ? -4.722 22.156 -36.248 1.00 64.50 100 ALA A O 1
ATOM 769 N N . GLY A 1 101 ? -4.355 21.151 -38.236 1.00 51.31 101 GLY A N 1
ATOM 770 C CA . GLY A 1 101 ? -4.121 22.362 -39.021 1.00 51.31 101 GLY A CA 1
ATOM 771 C C . GLY A 1 101 ? -2.707 22.919 -38.802 1.00 51.31 101 GLY A C 1
ATOM 772 O O . GLY A 1 101 ? -2.015 22.496 -37.871 1.00 51.31 101 GLY A O 1
ATOM 773 N N . PRO A 1 102 ? -2.237 23.853 -39.651 1.00 50.47 102 PRO A N 1
ATOM 774 C CA . PRO A 1 102 ? -0.989 24.553 -39.388 1.00 50.47 102 PRO A CA 1
ATOM 775 C C . PRO A 1 102 ? -1.129 25.276 -38.047 1.00 50.47 102 PRO A C 1
ATOM 777 O O . PRO A 1 102 ? -1.958 26.175 -37.895 1.00 50.47 102 PRO A O 1
ATOM 780 N N . ALA A 1 103 ? -0.348 24.850 -37.053 1.00 53.97 103 ALA A N 1
ATOM 781 C CA . ALA A 1 103 ? -0.145 25.649 -35.860 1.00 53.97 103 ALA A CA 1
ATOM 782 C C . ALA A 1 103 ? 0.367 27.009 -36.338 1.00 53.97 103 ALA A C 1
ATOM 784 O O . ALA A 1 103 ? 1.328 27.061 -37.102 1.00 53.97 103 ALA A O 1
ATOM 785 N N . VAL A 1 104 ? -0.330 28.081 -35.965 1.00 46.22 104 VAL A N 1
ATOM 786 C CA . VAL A 1 104 ? 0.072 29.447 -36.296 1.00 46.22 104 VAL A CA 1
ATOM 787 C C . VAL A 1 104 ? 1.460 29.648 -35.699 1.00 46.22 104 VAL A C 1
ATOM 789 O O . VAL A 1 104 ? 1.625 29.714 -34.480 1.00 46.22 104 VAL A O 1
ATOM 792 N N . ASP A 1 105 ? 2.455 29.620 -36.573 1.00 50.88 105 ASP A N 1
ATOM 793 C CA . ASP A 1 105 ? 3.861 29.753 -36.246 1.00 50.88 105 ASP A CA 1
ATOM 794 C C . ASP A 1 105 ? 4.135 31.247 -36.066 1.00 50.88 105 ASP A C 1
ATOM 796 O O . ASP A 1 105 ? 4.467 31.964 -37.004 1.00 50.88 105 ASP A O 1
ATOM 800 N N . GLU A 1 106 ? 3.884 31.746 -34.859 1.00 45.78 106 GLU A N 1
ATOM 801 C CA . GLU A 1 106 ? 4.338 33.070 -34.440 1.00 45.78 106 GLU A CA 1
ATOM 802 C C . GLU A 1 106 ? 4.786 33.010 -32.973 1.00 45.78 106 GLU A C 1
ATOM 804 O O . GLU A 1 106 ? 4.282 33.688 -32.079 1.00 45.78 106 GLU A O 1
ATOM 809 N N . MET A 1 107 ? 5.766 32.142 -32.703 1.00 45.03 107 MET A N 1
ATOM 810 C CA . MET A 1 107 ? 6.619 32.300 -31.528 1.00 45.03 107 MET A CA 1
ATOM 811 C C . MET A 1 107 ? 7.585 33.455 -31.805 1.00 45.03 107 MET A C 1
ATOM 813 O O . MET A 1 107 ? 8.690 33.270 -32.313 1.00 45.03 107 MET A O 1
ATOM 817 N N . ALA A 1 108 ? 7.148 34.666 -31.457 1.00 47.22 108 ALA A N 1
ATOM 818 C CA . ALA A 1 108 ? 8.049 35.790 -31.252 1.00 47.22 108 ALA A CA 1
ATOM 819 C C . ALA A 1 108 ? 9.210 35.358 -30.327 1.00 47.22 108 ALA A C 1
ATOM 821 O O . ALA A 1 108 ? 8.991 34.583 -29.386 1.00 47.22 108 ALA A O 1
ATOM 822 N N . PRO A 1 109 ? 10.445 35.830 -30.569 1.00 50.03 109 PRO A N 1
ATOM 823 C CA . PRO A 1 109 ? 11.592 35.456 -29.757 1.00 50.03 109 PRO A CA 1
ATOM 824 C C . PRO A 1 109 ? 11.341 35.849 -28.300 1.00 50.03 109 PRO A C 1
ATOM 826 O O . PRO A 1 109 ? 11.117 37.017 -27.982 1.00 50.03 109 PRO A O 1
ATOM 829 N N . VAL A 1 110 ? 11.373 34.854 -27.411 1.00 55.81 110 VAL A N 1
ATOM 830 C CA . VAL A 1 110 ? 11.337 35.068 -25.962 1.00 55.81 110 VAL A CA 1
ATOM 831 C C . VAL A 1 110 ? 12.501 36.002 -25.611 1.00 55.81 110 VAL A C 1
ATOM 833 O O . VAL A 1 110 ? 13.644 35.658 -25.921 1.00 55.81 110 VAL A O 1
ATOM 836 N N . PRO A 1 111 ? 12.257 37.174 -24.997 1.00 48.44 111 PRO A N 1
ATOM 837 C CA . PRO A 1 111 ? 13.331 38.082 -24.634 1.00 48.44 111 PRO A CA 1
ATOM 838 C C . PRO A 1 111 ? 14.265 37.391 -23.641 1.00 48.44 111 PRO A C 1
ATOM 840 O O . PRO A 1 111 ? 13.864 36.976 -22.552 1.00 48.44 111 PRO A O 1
ATOM 843 N N . THR A 1 112 ? 15.526 37.260 -24.043 1.00 47.31 112 THR A N 1
ATOM 844 C CA . THR A 1 112 ? 16.622 36.778 -23.212 1.00 47.31 112 THR A CA 1
ATOM 845 C C . THR A 1 112 ? 16.769 37.722 -22.022 1.00 47.31 112 THR A C 1
ATOM 847 O O . THR A 1 112 ? 17.293 38.826 -22.154 1.00 47.31 112 THR A O 1
ATOM 850 N N . MET A 1 113 ? 16.281 37.315 -20.850 1.00 53.25 113 MET A N 1
ATOM 851 C CA . MET A 1 113 ? 16.552 38.050 -19.617 1.00 53.25 113 MET A CA 1
ATOM 852 C C . MET A 1 113 ? 18.059 37.990 -19.324 1.00 53.25 113 MET A C 1
ATOM 854 O O . MET A 1 113 ? 18.619 36.889 -19.299 1.00 53.25 113 MET A O 1
ATOM 858 N N . PRO A 1 114 ? 18.736 39.127 -19.085 1.00 53.91 114 PRO A N 1
ATOM 859 C CA . PRO A 1 114 ? 20.133 39.116 -18.681 1.00 53.91 114 PRO A CA 1
ATOM 860 C C . PRO A 1 114 ? 20.261 38.425 -17.320 1.00 53.91 114 PRO A C 1
ATOM 862 O O . PRO A 1 114 ? 19.589 38.779 -16.349 1.00 53.91 114 PRO A O 1
ATOM 865 N N . GLY A 1 115 ? 21.121 37.408 -17.266 1.00 43.56 115 GLY A N 1
ATOM 866 C CA . GLY A 1 115 ? 21.414 36.665 -16.048 1.00 43.56 115 GLY A CA 1
ATOM 867 C C . GLY A 1 115 ? 21.965 37.587 -14.963 1.00 43.56 115 GLY A C 1
ATOM 868 O O . GLY A 1 115 ? 23.039 38.166 -15.114 1.00 43.56 115 GLY A O 1
ATOM 869 N N . ARG A 1 116 ? 21.246 37.689 -13.839 1.00 50.94 116 ARG A N 1
ATOM 870 C CA . ARG A 1 116 ? 21.800 38.191 -12.577 1.00 50.94 116 ARG A CA 1
ATOM 871 C C . ARG A 1 116 ? 22.828 37.183 -12.068 1.00 50.94 116 ARG A C 1
ATOM 873 O O . ARG A 1 116 ? 22.491 36.214 -11.395 1.00 50.94 116 ARG A O 1
ATOM 880 N N . ALA A 1 117 ? 24.092 37.413 -12.400 1.00 52.53 117 ALA A N 1
ATOM 881 C CA . ALA A 1 117 ? 25.199 36.844 -11.654 1.00 52.53 117 ALA A CA 1
ATOM 882 C C . ALA A 1 117 ? 25.268 37.552 -10.290 1.00 52.53 117 ALA A C 1
ATOM 884 O O . ALA A 1 117 ? 25.446 38.768 -10.245 1.00 52.53 117 ALA A O 1
ATOM 885 N N . GLY A 1 118 ? 25.119 36.806 -9.190 1.00 53.16 118 GLY A N 1
ATOM 886 C CA . GLY A 1 118 ? 25.567 37.270 -7.870 1.00 53.16 118 GLY A CA 1
ATOM 887 C C . GLY A 1 118 ? 24.581 37.236 -6.702 1.00 53.16 118 GLY A C 1
ATOM 888 O O . GLY A 1 118 ? 24.937 37.741 -5.644 1.00 53.16 118 GLY A O 1
ATOM 889 N N . GLU A 1 119 ? 23.389 36.645 -6.817 1.00 47.19 119 GLU A N 1
ATOM 890 C CA . GLU A 1 119 ? 22.505 36.487 -5.650 1.00 47.19 119 GLU A CA 1
ATOM 891 C C . GLU A 1 119 ? 22.668 35.083 -5.050 1.00 47.19 119 GLU A C 1
ATOM 893 O O . GLU A 1 119 ? 22.243 34.080 -5.626 1.00 47.19 119 GLU A O 1
ATOM 898 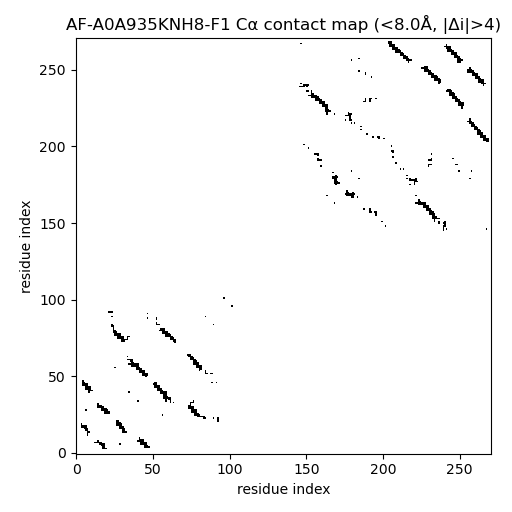N N . ALA A 1 120 ? 23.355 35.006 -3.904 1.00 59.78 120 ALA A N 1
ATOM 899 C CA . ALA A 1 120 ? 23.464 33.779 -3.123 1.00 59.78 120 ALA A CA 1
ATOM 900 C C . ALA A 1 120 ? 22.053 33.270 -2.766 1.00 59.78 120 ALA A C 1
ATOM 902 O O . ALA A 1 120 ? 21.191 34.082 -2.414 1.00 59.78 120 ALA A O 1
ATOM 903 N N . PRO A 1 121 ? 21.794 31.951 -2.845 1.00 53.19 121 PRO A N 1
ATOM 904 C CA . PRO A 1 121 ? 20.477 31.404 -2.551 1.00 53.19 1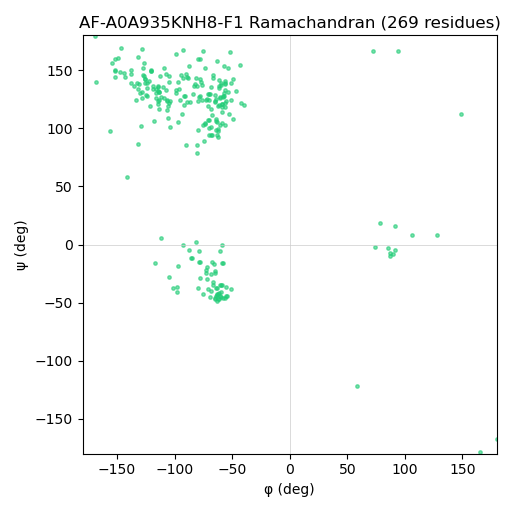21 PRO A CA 1
ATOM 905 C C . PRO A 1 121 ? 20.049 31.826 -1.137 1.00 53.19 121 PRO A C 1
ATOM 907 O O . PRO A 1 121 ? 20.857 31.721 -0.206 1.00 53.19 121 PRO A O 1
ATOM 910 N N . PRO A 1 122 ? 18.807 32.312 -0.948 1.00 51.25 122 PRO A N 1
ATOM 911 C CA . PRO A 1 122 ? 18.338 32.728 0.361 1.00 51.25 122 PRO A CA 1
ATOM 912 C C . PRO A 1 122 ? 18.429 31.534 1.307 1.00 51.25 122 PRO A C 1
ATOM 914 O O . PRO A 1 122 ? 17.841 30.478 1.063 1.00 51.25 122 PRO A O 1
ATOM 917 N N . GLN A 1 123 ? 19.192 31.688 2.388 1.00 53.03 123 GLN A N 1
ATOM 918 C CA . GLN A 1 123 ? 19.205 30.703 3.456 1.00 53.03 123 GLN A CA 1
ATOM 919 C C . GLN A 1 123 ? 17.802 30.662 4.062 1.00 53.03 123 GLN A C 1
ATOM 921 O O . GLN A 1 123 ? 17.400 31.576 4.783 1.00 53.03 123 GLN A O 1
ATOM 926 N N . LEU A 1 124 ? 17.050 29.607 3.744 1.00 45.03 124 LEU A N 1
ATOM 927 C CA . LEU A 1 124 ? 15.776 29.293 4.378 1.00 45.03 124 LEU A CA 1
ATOM 928 C C . LEU A 1 124 ? 16.035 29.036 5.865 1.00 45.03 124 LEU A C 1
ATOM 930 O O . LEU A 1 124 ? 16.369 27.928 6.282 1.00 45.03 124 LEU A O 1
ATOM 934 N N . ARG A 1 125 ? 15.915 30.088 6.677 1.00 46.28 125 ARG A N 1
ATOM 935 C CA . ARG A 1 125 ? 15.846 29.968 8.130 1.00 46.28 125 ARG A CA 1
ATOM 936 C C . ARG A 1 125 ? 14.454 29.459 8.472 1.00 46.28 125 ARG A C 1
ATOM 938 O O . ARG A 1 125 ? 13.487 30.214 8.440 1.00 46.28 125 ARG A O 1
ATOM 945 N N . PHE A 1 126 ? 14.351 28.174 8.785 1.00 44.66 126 PHE A N 1
ATOM 946 C CA . PHE A 1 126 ? 13.158 27.635 9.421 1.00 44.66 126 PHE A CA 1
ATOM 947 C C . PHE A 1 126 ? 13.084 28.221 10.831 1.00 44.66 126 PHE A C 1
ATOM 949 O O . PHE A 1 126 ? 13.932 27.929 11.675 1.00 44.66 126 PHE A O 1
ATOM 956 N N . ALA A 1 127 ? 12.103 29.089 11.075 1.00 40.50 127 ALA A N 1
ATOM 957 C CA . ALA A 1 127 ? 11.752 29.457 12.437 1.00 40.50 127 ALA A CA 1
ATOM 958 C C . ALA A 1 127 ? 11.330 28.174 13.181 1.00 40.50 127 ALA A C 1
ATOM 960 O O . ALA A 1 127 ? 10.622 27.350 12.589 1.00 40.50 127 ALA A O 1
ATOM 961 N N . PRO A 1 128 ? 11.758 27.961 14.439 1.00 46.47 128 PRO A N 1
ATOM 962 C CA . PRO A 1 128 ? 11.228 26.869 15.243 1.00 46.47 128 PRO A CA 1
ATOM 963 C C . PRO A 1 128 ? 9.704 26.986 15.257 1.00 46.47 128 PRO A C 1
ATOM 965 O O . PRO A 1 128 ? 9.170 28.079 15.445 1.00 46.47 128 PRO A O 1
ATOM 968 N N . ALA A 1 129 ? 9.012 25.878 14.993 1.00 40.75 129 ALA A N 1
ATOM 969 C CA . ALA A 1 129 ? 7.560 25.840 14.987 1.00 40.75 129 ALA A CA 1
ATOM 970 C C . ALA A 1 129 ? 7.051 26.167 16.397 1.00 40.75 129 ALA A C 1
ATOM 972 O O . ALA A 1 129 ? 6.963 25.295 17.261 1.00 40.75 129 ALA A O 1
ATOM 973 N N . THR A 1 130 ? 6.740 27.437 16.644 1.00 45.81 130 THR A N 1
ATOM 974 C CA . THR A 1 130 ? 5.962 27.846 17.804 1.00 45.81 130 THR A CA 1
ATOM 975 C C . THR A 1 130 ? 4.596 27.204 17.620 1.00 45.81 130 THR A C 1
ATOM 977 O O . THR A 1 130 ? 3.848 27.588 16.723 1.00 45.81 130 THR A O 1
ATOM 980 N N . ALA A 1 131 ? 4.310 26.159 18.398 1.00 44.62 131 ALA A N 1
ATOM 981 C CA . ALA A 1 131 ? 3.018 25.497 18.390 1.00 44.62 131 ALA A CA 1
ATOM 982 C C . ALA A 1 131 ? 1.940 26.548 18.685 1.00 44.62 131 ALA A C 1
ATOM 984 O O . ALA A 1 131 ? 1.788 26.994 19.822 1.00 44.62 131 ALA A O 1
ATOM 985 N N . VAL A 1 132 ? 1.226 26.987 17.648 1.00 41.69 132 VAL A N 1
ATOM 986 C CA . VAL A 1 132 ? 0.043 27.826 17.810 1.00 41.69 132 VAL A CA 1
ATOM 987 C C . VAL A 1 132 ? -0.995 26.919 18.449 1.00 41.69 132 VAL A C 1
ATOM 989 O O . VAL A 1 132 ? -1.557 26.045 17.792 1.00 41.69 132 VAL A O 1
ATOM 992 N N . ALA A 1 133 ? -1.178 27.065 19.759 1.00 41.94 133 ALA A N 1
ATOM 993 C CA . ALA A 1 133 ? -2.236 26.398 20.490 1.00 41.94 133 ALA A CA 1
ATOM 994 C C . ALA A 1 133 ? -3.570 26.902 19.933 1.00 41.94 133 ALA A C 1
ATOM 996 O O . ALA A 1 133 ? -4.025 27.994 20.273 1.00 41.94 133 ALA A O 1
ATOM 997 N N . THR A 1 134 ? -4.177 26.135 19.030 1.00 45.34 134 THR A N 1
ATOM 998 C CA . THR A 1 134 ? -5.542 26.388 18.583 1.00 45.34 134 THR A CA 1
ATOM 999 C C . THR A 1 134 ? -6.436 26.376 19.825 1.00 45.34 134 THR A C 1
ATOM 1001 O O . THR A 1 134 ? -6.347 25.427 20.614 1.00 45.34 134 THR A O 1
ATOM 1004 N N . PRO A 1 135 ? -7.265 27.411 20.053 1.00 43.19 135 PRO A N 1
ATOM 1005 C CA . PRO A 1 135 ? -8.192 27.415 21.172 1.00 43.19 135 PRO A CA 1
ATOM 1006 C C . PRO A 1 135 ? -9.068 26.167 21.070 1.00 43.19 135 PRO A C 1
ATOM 1008 O O . PRO A 1 135 ? -9.754 25.947 20.073 1.00 43.19 135 PRO A O 1
ATOM 1011 N N . ARG A 1 136 ? -8.979 25.305 22.086 1.00 43.94 136 ARG A N 1
ATOM 1012 C CA . ARG A 1 136 ? -9.827 24.122 22.205 1.00 43.94 136 ARG A CA 1
ATOM 1013 C C . ARG A 1 136 ? -11.258 24.615 22.366 1.00 43.94 136 ARG A C 1
ATOM 1015 O O . ARG A 1 136 ? -11.600 25.125 23.429 1.00 43.94 136 ARG A O 1
ATOM 1022 N N . THR A 1 137 ? -12.084 24.457 21.339 1.00 44.88 137 THR A N 1
ATOM 1023 C CA . THR A 1 137 ? -13.534 24.558 21.494 1.00 44.88 137 THR A CA 1
ATOM 1024 C C . THR A 1 137 ? -13.946 23.443 22.453 1.00 44.88 137 THR A C 1
ATOM 1026 O O . THR A 1 137 ? -13.966 22.269 22.088 1.00 44.88 137 THR A O 1
ATOM 1029 N N . SER A 1 138 ? -14.150 23.783 23.725 1.00 48.47 138 SER A N 1
ATOM 1030 C CA . SER A 1 138 ? -14.631 22.842 24.730 1.00 48.47 138 SER A CA 1
ATOM 1031 C C . SER A 1 138 ? -16.083 22.523 24.413 1.00 48.47 138 SER A C 1
ATOM 1033 O O . SER A 1 138 ? -16.956 23.366 24.610 1.00 48.47 138 SER A O 1
ATOM 1035 N N . ILE A 1 139 ? -16.332 21.318 23.910 1.00 51.16 139 ILE A N 1
ATOM 1036 C CA . ILE A 1 139 ? -17.683 20.764 23.845 1.00 51.16 139 ILE A CA 1
ATOM 1037 C C . ILE A 1 139 ? -18.192 20.683 25.297 1.00 51.16 139 ILE A C 1
ATOM 1039 O O . ILE A 1 139 ? -17.468 20.155 26.151 1.00 51.16 139 ILE A O 1
ATOM 1043 N N . PRO A 1 140 ? -19.368 21.251 25.619 1.00 54.53 140 PRO A N 1
ATOM 1044 C CA . PRO A 1 140 ? -19.913 21.210 26.968 1.00 54.53 140 PRO A CA 1
ATOM 1045 C C . PRO A 1 140 ? -20.066 19.756 27.430 1.00 54.53 140 PRO A C 1
ATOM 1047 O O . PRO A 1 140 ? -20.629 18.915 26.734 1.00 54.53 140 PRO A O 1
ATOM 1050 N N . ALA A 1 141 ? -19.558 19.452 28.629 1.00 55.66 141 ALA A N 1
ATOM 1051 C CA . ALA A 1 141 ? -19.524 18.094 29.181 1.00 55.66 141 ALA A CA 1
ATOM 1052 C C . ALA A 1 141 ? -20.915 17.436 29.318 1.00 55.66 141 ALA A C 1
ATOM 1054 O O . ALA A 1 141 ? -21.000 16.221 29.467 1.00 55.66 141 ALA A O 1
ATOM 1055 N N . SER A 1 142 ? -21.988 18.228 29.255 1.00 50.22 142 SER A N 1
ATOM 1056 C CA . SER A 1 142 ? -23.384 17.804 29.374 1.00 50.22 142 SER A CA 1
ATOM 1057 C C . SER A 1 142 ? -23.980 17.159 28.116 1.00 50.22 142 SER A C 1
ATOM 1059 O O . SER A 1 142 ? -25.017 16.521 28.232 1.00 50.22 142 SER A O 1
ATOM 1061 N N . GLU A 1 143 ? -23.353 17.279 26.939 1.00 52.53 143 GLU A N 1
ATOM 1062 C CA . GLU A 1 143 ? -23.816 16.614 25.696 1.00 52.53 143 GLU A CA 1
ATOM 1063 C C . GLU A 1 143 ? -23.164 15.243 25.463 1.00 52.53 143 GLU A C 1
ATOM 1065 O O . GLU A 1 143 ? -23.447 14.545 24.493 1.00 52.53 143 GLU A O 1
ATOM 1070 N N . LEU A 1 144 ? -22.282 14.818 26.366 1.00 55.06 144 LEU A N 1
ATOM 1071 C CA . LEU A 1 144 ? -21.577 13.553 26.250 1.00 55.06 144 LEU A CA 1
ATOM 1072 C C . LEU A 1 144 ? -22.464 12.395 26.721 1.00 55.06 144 LEU A C 1
ATOM 1074 O O . LEU A 1 144 ? -22.237 11.878 27.814 1.00 55.06 144 LEU A O 1
ATOM 1078 N N . VAL A 1 145 ? -23.401 11.957 25.871 1.00 57.94 145 VAL A N 1
ATOM 1079 C CA . VAL A 1 145 ? -24.226 10.746 26.054 1.00 57.94 145 VAL A CA 1
ATOM 1080 C C . VAL A 1 145 ? -23.375 9.618 26.641 1.00 57.94 145 VAL A C 1
ATOM 1082 O O . VAL A 1 145 ? -22.334 9.250 26.081 1.00 57.94 145 VAL A O 1
ATOM 1085 N N . GLU A 1 146 ? -23.759 9.116 27.815 1.00 61.34 146 GLU A N 1
ATOM 1086 C CA . GLU A 1 146 ? -23.057 8.016 28.474 1.00 61.34 146 GLU A CA 1
ATOM 1087 C C . GLU A 1 146 ? -23.170 6.764 27.604 1.00 61.34 146 GLU A C 1
ATOM 1089 O O . GLU A 1 146 ? -24.181 6.077 27.575 1.00 61.34 146 GLU A O 1
ATOM 1094 N N . LEU A 1 147 ? -22.114 6.511 26.835 1.00 62.56 147 LEU A N 1
ATOM 1095 C CA . LEU A 1 147 ? -21.948 5.302 26.049 1.00 62.56 147 LEU A CA 1
ATOM 1096 C C . LEU A 1 147 ? -21.703 4.149 27.020 1.00 62.56 147 LEU A C 1
ATOM 1098 O O . LEU A 1 147 ? -20.572 3.931 27.460 1.00 62.56 147 LEU A O 1
ATOM 1102 N N . GLU A 1 148 ? -22.772 3.445 27.383 1.00 68.00 148 GLU A N 1
ATOM 1103 C CA . GLU A 1 148 ? -22.685 2.187 28.118 1.00 68.00 148 GLU A CA 1
ATOM 1104 C C . GLU A 1 148 ? -22.082 1.118 27.204 1.00 68.00 148 GLU A C 1
ATOM 1106 O O . GLU A 1 148 ? -22.739 0.477 26.388 1.00 68.00 148 GLU A O 1
ATOM 1111 N N . TRP A 1 149 ? -20.768 0.982 27.321 1.00 74.38 149 TRP A N 1
ATOM 1112 C CA . TRP A 1 149 ? -19.947 0.050 26.573 1.00 74.38 149 TRP A CA 1
ATOM 1113 C C . TRP A 1 149 ? -19.250 -0.926 27.537 1.00 74.38 149 TRP A C 1
ATOM 1115 O O . TRP A 1 149 ? -18.629 -0.471 28.506 1.00 74.38 149 TRP A O 1
ATOM 1125 N N . PRO A 1 150 ? -19.249 -2.246 27.268 1.00 76.06 150 PRO A N 1
ATOM 1126 C CA . PRO A 1 150 ? -18.493 -3.211 28.063 1.00 76.06 150 PRO A CA 1
ATOM 1127 C C . PRO A 1 150 ? -16.985 -3.058 27.826 1.00 76.06 150 PRO A C 1
ATOM 1129 O O . PRO A 1 150 ? -16.482 -3.428 26.771 1.00 76.06 150 PRO A O 1
ATOM 1132 N N . VAL A 1 151 ? -16.253 -2.515 28.809 1.00 81.25 151 VAL A N 1
ATOM 1133 C CA . VAL A 1 151 ? -14.808 -2.207 28.726 1.00 81.25 151 VAL A CA 1
ATOM 1134 C C . VAL A 1 151 ? -14.031 -3.346 28.036 1.00 81.25 151 VAL A C 1
ATOM 1136 O O . VAL A 1 151 ? -14.081 -4.478 28.520 1.00 81.25 151 VAL A O 1
ATOM 1139 N N . PRO A 1 152 ? -13.309 -3.077 26.925 1.00 83.94 152 PRO A N 1
ATOM 1140 C CA . PRO A 1 152 ? -12.568 -4.113 26.219 1.00 83.94 152 PRO A CA 1
ATOM 1141 C C . PRO A 1 152 ? -11.495 -4.710 27.145 1.00 83.94 152 PRO A C 1
ATOM 1143 O O . PRO A 1 152 ? -10.853 -3.955 27.886 1.00 83.94 152 PRO A O 1
ATOM 1146 N N . PRO A 1 153 ? -11.249 -6.031 27.105 1.00 88.44 153 PRO A N 1
ATOM 1147 C CA . PRO A 1 153 ? -10.236 -6.641 27.953 1.00 88.44 153 PRO A CA 1
ATOM 1148 C C . PRO A 1 153 ? -8.837 -6.125 27.590 1.00 88.44 153 PRO A C 1
ATOM 1150 O O . PRO A 1 153 ? -8.370 -6.261 26.457 1.00 88.44 153 PRO A O 1
ATOM 1153 N N . VAL A 1 154 ? -8.145 -5.539 28.571 1.00 93.44 154 VAL A N 1
ATOM 1154 C CA . VAL A 1 154 ? -6.717 -5.215 28.448 1.00 93.44 154 VAL A CA 1
ATOM 1155 C C . VAL A 1 154 ? -5.942 -6.515 28.238 1.00 93.44 154 VAL A C 1
ATOM 1157 O O . VAL A 1 154 ? -6.210 -7.522 28.888 1.00 93.44 154 VAL A O 1
ATOM 1160 N N . GLY A 1 155 ? -4.988 -6.495 27.313 1.00 93.50 155 GLY A N 1
ATOM 1161 C CA . GLY A 1 155 ? -4.245 -7.671 26.872 1.00 93.50 155 GLY A CA 1
ATOM 1162 C C . GLY A 1 155 ? -4.868 -8.390 25.676 1.00 93.50 155 GLY A C 1
ATOM 1163 O O . GLY A 1 155 ? -4.238 -9.308 25.160 1.00 93.50 155 GLY A O 1
ATOM 1164 N N . GLN A 1 156 ? -6.047 -7.976 25.192 1.00 92.94 156 GLN A N 1
ATOM 1165 C CA . GLN A 1 156 ? -6.589 -8.488 23.932 1.00 92.94 156 GLN A CA 1
ATOM 1166 C C . GLN A 1 156 ? -5.608 -8.211 22.791 1.00 92.94 156 GLN A C 1
ATOM 1168 O O . GLN A 1 156 ? -5.203 -7.063 22.587 1.00 92.94 156 GLN A O 1
ATOM 1173 N N . VAL A 1 157 ? -5.258 -9.264 22.049 1.00 95.19 157 VAL A N 1
ATOM 1174 C CA . VAL A 1 157 ? -4.336 -9.206 20.911 1.00 95.19 157 VAL A CA 1
ATOM 1175 C C . VAL A 1 157 ? -5.091 -9.518 19.629 1.00 95.19 157 VAL A C 1
ATOM 1177 O O . VAL A 1 157 ? -5.762 -10.545 19.552 1.00 95.19 157 VAL A O 1
ATOM 1180 N N . GLU A 1 158 ? -4.914 -8.686 18.608 1.00 96.06 158 GLU A N 1
ATOM 1181 C CA . GLU A 1 158 ? -5.340 -8.983 17.238 1.00 96.06 158 GLU A CA 1
ATOM 1182 C C . GLU A 1 158 ? -4.124 -9.147 16.331 1.00 96.06 158 GLU A C 1
ATOM 1184 O O . GLU A 1 158 ? -3.099 -8.477 16.504 1.00 96.06 158 GLU A O 1
ATOM 1189 N N . ARG A 1 159 ? -4.241 -10.062 15.362 1.00 96.00 159 ARG A N 1
ATOM 1190 C CA . ARG A 1 159 ? -3.176 -10.376 14.407 1.00 96.00 159 ARG A CA 1
ATOM 1191 C C . ARG A 1 159 ? -3.655 -10.222 12.971 1.00 96.00 159 ARG A C 1
ATOM 1193 O O . ARG A 1 159 ? -4.631 -10.844 12.557 1.00 96.00 159 ARG A O 1
ATOM 1200 N N . LEU A 1 160 ? -2.890 -9.475 12.186 1.00 94.56 160 LEU A N 1
ATOM 1201 C CA . LEU A 1 160 ? -3.049 -9.345 10.744 1.00 94.56 160 LEU A CA 1
ATOM 1202 C C . LEU A 1 160 ? -1.806 -9.914 10.052 1.00 94.56 160 LEU A C 1
ATOM 1204 O O . LEU A 1 160 ? -0.678 -9.579 10.407 1.00 94.56 160 LEU A O 1
ATOM 1208 N N . ILE A 1 161 ? -2.010 -10.778 9.059 1.00 95.50 161 ILE A N 1
ATOM 1209 C CA . ILE A 1 161 ? -0.934 -11.268 8.194 1.00 95.50 161 ILE A CA 1
ATOM 1210 C C . ILE A 1 161 ? -1.043 -10.552 6.855 1.00 95.50 161 ILE A C 1
ATOM 1212 O O . ILE A 1 161 ? -2.080 -10.632 6.198 1.00 95.50 161 ILE A O 1
ATOM 1216 N N . ALA A 1 162 ? 0.033 -9.886 6.446 1.00 91.81 162 ALA A N 1
ATOM 1217 C CA . ALA A 1 162 ? 0.117 -9.202 5.163 1.00 91.81 162 ALA A CA 1
ATOM 1218 C C . ALA A 1 162 ? 1.270 -9.766 4.328 1.00 91.81 162 ALA A C 1
ATOM 1220 O O . ALA A 1 162 ? 2.277 -10.240 4.857 1.00 91.81 162 ALA A O 1
ATOM 1221 N N . THR A 1 163 ? 1.103 -9.728 3.008 1.00 92.56 163 THR A N 1
ATOM 1222 C CA . THR A 1 163 ? 2.162 -10.068 2.053 1.00 92.56 163 THR A CA 1
ATOM 1223 C C . THR A 1 163 ? 2.683 -8.778 1.445 1.00 92.56 163 THR A C 1
ATOM 1225 O O . THR A 1 163 ? 1.902 -8.026 0.863 1.00 92.56 163 THR A O 1
ATOM 1228 N N . VAL A 1 164 ? 3.983 -8.534 1.590 1.00 91.19 164 VAL A N 1
ATOM 1229 C CA . VAL A 1 164 ? 4.643 -7.301 1.155 1.00 91.19 164 VAL A CA 1
ATOM 1230 C C . VAL A 1 164 ? 4.573 -7.179 -0.362 1.00 91.19 164 VAL A C 1
ATOM 1232 O O . VAL A 1 164 ? 5.046 -8.048 -1.091 1.00 91.19 164 VAL A O 1
ATOM 1235 N N . GLN A 1 165 ? 4.012 -6.077 -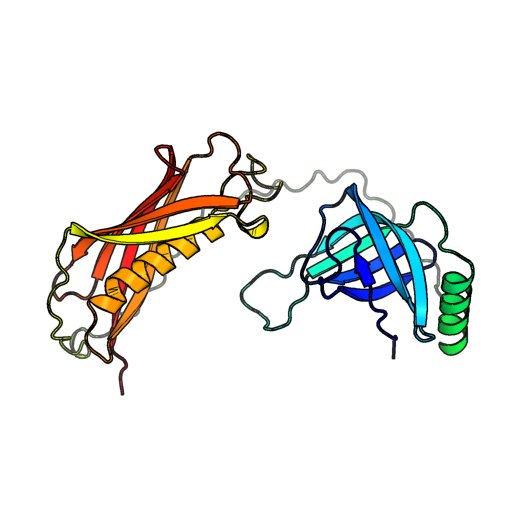0.833 1.00 89.12 165 GLN A N 1
ATOM 1236 C CA . GLN A 1 165 ? 3.998 -5.674 -2.231 1.00 89.12 165 GLN A CA 1
ATOM 1237 C C . GLN A 1 165 ? 5.090 -4.643 -2.501 1.00 89.12 165 GLN A C 1
ATOM 1239 O O . GLN A 1 165 ? 5.605 -3.992 -1.594 1.00 89.12 165 GLN A O 1
ATOM 1244 N N . LEU A 1 166 ? 5.418 -4.432 -3.775 1.00 82.69 166 LEU A N 1
ATOM 1245 C CA . LEU A 1 166 ? 6.388 -3.405 -4.158 1.00 82.69 166 LEU A CA 1
ATOM 1246 C C . LEU A 1 166 ? 5.960 -1.996 -3.700 1.00 82.69 166 LEU A C 1
ATOM 1248 O O . LEU A 1 166 ? 6.803 -1.193 -3.309 1.00 82.69 166 LEU A O 1
ATOM 1252 N N . SER A 1 167 ? 4.654 -1.711 -3.704 1.00 83.19 167 SER A N 1
ATOM 1253 C CA . SER A 1 167 ? 4.075 -0.449 -3.220 1.00 83.19 167 SER A CA 1
ATOM 1254 C C . SER A 1 167 ? 4.236 -0.221 -1.717 1.00 83.19 167 SER A C 1
ATOM 1256 O O . SER A 1 167 ? 4.070 0.905 -1.255 1.00 83.19 167 SER A O 1
ATOM 1258 N N . ASP A 1 168 ? 4.539 -1.276 -0.961 1.00 87.44 168 ASP A N 1
ATOM 1259 C CA . ASP A 1 168 ? 4.675 -1.228 0.495 1.00 87.44 168 ASP A CA 1
ATOM 1260 C C . ASP A 1 168 ? 6.085 -0.808 0.922 1.00 87.44 168 ASP A C 1
ATOM 1262 O O . ASP A 1 168 ? 6.327 -0.520 2.095 1.00 87.44 168 ASP A O 1
ATOM 1266 N N . LEU A 1 169 ? 7.026 -0.779 -0.023 1.00 87.25 169 LEU A N 1
ATOM 1267 C CA . LEU A 1 169 ? 8.421 -0.476 0.238 1.00 87.25 169 LEU A CA 1
ATOM 1268 C C . LEU A 1 169 ? 8.707 1.026 0.153 1.00 87.25 169 LEU A C 1
ATOM 1270 O O . LEU A 1 169 ? 8.178 1.761 -0.685 1.00 87.25 169 LEU A O 1
ATOM 1274 N N . ALA A 1 170 ? 9.612 1.462 1.021 1.00 82.19 170 ALA A N 1
ATOM 1275 C CA . ALA A 1 170 ? 10.234 2.769 1.021 1.00 82.19 170 ALA A CA 1
ATOM 1276 C C . ALA A 1 170 ? 10.805 3.085 -0.369 1.00 82.19 170 ALA A C 1
ATOM 1278 O O . ALA A 1 170 ? 11.616 2.335 -0.924 1.00 82.19 170 ALA A O 1
ATOM 1279 N N . THR A 1 171 ? 10.380 4.210 -0.945 1.00 71.00 171 THR A N 1
ATOM 1280 C CA . THR A 1 171 ? 10.898 4.660 -2.246 1.00 71.00 171 THR A CA 1
ATOM 1281 C C . THR A 1 171 ? 12.261 5.333 -2.083 1.00 71.00 171 THR A C 1
ATOM 1283 O O . THR A 1 171 ? 12.588 5.799 -0.998 1.00 71.00 171 THR A O 1
ATOM 1286 N N . GLY A 1 172 ? 13.053 5.426 -3.158 1.00 56.47 172 GLY A N 1
ATOM 1287 C CA . GLY A 1 172 ? 14.456 5.882 -3.121 1.00 56.47 172 GLY A CA 1
ATOM 1288 C C . GLY A 1 172 ? 14.739 7.294 -2.572 1.00 56.47 172 GLY A C 1
ATOM 1289 O O . GLY A 1 172 ? 15.898 7.684 -2.516 1.00 56.47 172 GLY A O 1
ATOM 1290 N N . SER A 1 173 ? 13.725 8.066 -2.165 1.00 54.22 173 SER A N 1
ATOM 1291 C CA . SER A 1 173 ? 13.908 9.282 -1.356 1.00 54.22 173 SER A CA 1
ATOM 1292 C C . SER A 1 173 ? 14.147 8.998 0.133 1.00 54.22 173 SER A C 1
ATOM 1294 O O . SER A 1 173 ? 14.553 9.894 0.869 1.00 54.22 173 SER A O 1
ATOM 1296 N N . GLU A 1 174 ? 13.867 7.781 0.597 1.00 57.59 174 GLU A N 1
ATOM 1297 C CA . GLU A 1 174 ? 14.125 7.328 1.962 1.00 57.59 174 GLU A CA 1
ATOM 1298 C C . GLU A 1 174 ? 15.523 6.700 2.051 1.00 57.59 174 GLU A C 1
ATOM 1300 O O . GLU A 1 174 ? 16.001 6.081 1.101 1.00 57.59 174 GLU A O 1
ATOM 1305 N N . ARG A 1 175 ? 16.198 6.849 3.202 1.00 56.69 175 ARG A N 1
ATOM 1306 C CA . ARG A 1 175 ? 17.606 6.432 3.392 1.00 56.69 175 ARG A CA 1
ATOM 1307 C C . ARG A 1 175 ? 17.867 4.939 3.125 1.00 56.69 175 ARG A C 1
ATOM 1309 O O . ARG A 1 175 ? 19.023 4.555 2.974 1.00 56.69 175 ARG A O 1
ATOM 1316 N N . HIS A 1 176 ? 16.821 4.113 3.073 1.00 60.41 176 HIS A N 1
ATOM 1317 C CA . HIS A 1 176 ? 16.904 2.664 2.919 1.00 60.41 176 HIS A CA 1
ATOM 1318 C C . HIS A 1 176 ? 15.949 2.178 1.814 1.00 60.41 176 HIS A C 1
ATOM 1320 O O . HIS A 1 176 ? 14.810 1.811 2.120 1.00 60.41 176 HIS A O 1
ATOM 1326 N N . PRO A 1 177 ? 16.376 2.169 0.534 1.00 61.91 177 PRO A N 1
ATOM 1327 C CA . PRO A 1 177 ? 15.589 1.559 -0.535 1.00 61.91 177 PRO A CA 1
ATOM 1328 C C . PRO A 1 177 ? 15.358 0.081 -0.184 1.00 61.91 177 PRO A C 1
ATOM 1330 O O . PRO A 1 177 ? 16.308 -0.619 0.160 1.00 61.91 177 PRO A O 1
ATOM 1333 N N . ALA A 1 178 ? 14.098 -0.365 -0.218 1.00 74.44 178 ALA A N 1
ATOM 1334 C CA . ALA A 1 178 ? 13.614 -1.664 0.283 1.00 74.44 178 ALA A CA 1
ATOM 1335 C C . ALA A 1 178 ? 13.412 -1.800 1.811 1.00 74.44 178 ALA A C 1
ATOM 1337 O O . ALA A 1 178 ? 13.283 -2.909 2.327 1.00 74.44 178 ALA A O 1
ATOM 1338 N N . GLY A 1 179 ? 13.319 -0.693 2.553 1.00 85.62 179 GLY A N 1
ATOM 1339 C CA . GLY A 1 179 ? 12.672 -0.685 3.872 1.00 85.62 179 GLY A CA 1
ATOM 1340 C C . GLY A 1 179 ? 11.142 -0.742 3.771 1.00 85.62 179 GLY A C 1
ATOM 1341 O O . GLY A 1 179 ? 10.587 -0.511 2.703 1.00 85.62 179 GLY A O 1
ATOM 1342 N N . LEU A 1 180 ? 10.450 -1.007 4.880 1.00 88.88 180 LEU A N 1
ATOM 1343 C CA . LEU A 1 180 ? 8.997 -0.827 4.959 1.00 88.88 180 LEU A CA 1
ATOM 1344 C C . LEU A 1 180 ? 8.654 0.672 4.925 1.00 88.88 180 LEU A C 1
ATOM 1346 O O . LEU A 1 180 ? 9.211 1.437 5.712 1.00 88.88 180 LEU A O 1
ATOM 1350 N N . ALA A 1 181 ? 7.737 1.087 4.049 1.00 89.94 181 ALA A N 1
ATOM 1351 C CA . ALA A 1 181 ? 7.274 2.470 3.996 1.00 89.94 181 ALA A CA 1
ATOM 1352 C C . ALA A 1 181 ? 6.463 2.831 5.253 1.00 89.94 181 ALA A C 1
ATOM 1354 O O . ALA A 1 181 ? 5.556 2.098 5.656 1.00 89.94 181 ALA A O 1
ATOM 1355 N N . LEU A 1 182 ? 6.723 4.009 5.831 1.00 90.25 182 LEU A N 1
ATOM 1356 C CA . LEU A 1 182 ? 6.046 4.477 7.049 1.00 90.25 182 LEU A CA 1
ATOM 1357 C C . LEU A 1 182 ? 4.530 4.562 6.905 1.00 90.25 182 LEU A C 1
ATOM 1359 O O . LEU A 1 182 ? 3.806 4.075 7.770 1.00 90.25 182 LEU A O 1
ATOM 1363 N N . GLY A 1 183 ? 4.050 5.132 5.798 1.00 90.44 183 GLY A N 1
ATOM 1364 C CA . GLY A 1 183 ? 2.612 5.231 5.542 1.00 90.44 183 GLY A CA 1
ATOM 1365 C C . GLY A 1 183 ? 1.939 3.860 5.490 1.00 90.44 183 GLY A C 1
ATOM 1366 O O . GLY A 1 183 ? 0.827 3.696 5.985 1.00 90.44 183 GLY A O 1
ATOM 1367 N N . ARG A 1 184 ? 2.640 2.849 4.966 1.00 93.06 184 ARG A N 1
ATOM 1368 C CA . ARG A 1 184 ? 2.103 1.493 4.876 1.00 93.06 184 ARG A CA 1
ATOM 1369 C C . ARG A 1 184 ? 2.089 0.781 6.224 1.00 93.06 184 ARG A C 1
ATOM 1371 O O . ARG A 1 184 ? 1.088 0.161 6.569 1.00 93.06 184 ARG A O 1
ATOM 1378 N N . ALA A 1 185 ? 3.161 0.920 7.004 1.00 93.75 185 ALA A N 1
ATOM 1379 C CA . ALA A 1 185 ? 3.207 0.426 8.376 1.00 93.75 185 ALA A CA 1
ATOM 1380 C C . ALA A 1 185 ? 2.063 1.011 9.222 1.00 93.75 185 ALA A C 1
ATOM 1382 O O . ALA A 1 185 ? 1.355 0.268 9.898 1.00 93.75 185 ALA A O 1
ATOM 1383 N N . ALA A 1 186 ? 1.843 2.327 9.126 1.00 94.31 186 ALA A N 1
ATOM 1384 C CA . ALA A 1 186 ? 0.746 3.010 9.804 1.00 94.31 186 ALA A CA 1
ATOM 1385 C C . ALA A 1 186 ? -0.625 2.461 9.384 1.00 94.31 186 ALA A C 1
ATOM 1387 O O . ALA A 1 186 ? -1.450 2.169 10.246 1.00 94.31 186 ALA A O 1
ATOM 1388 N N . GLN A 1 187 ? -0.843 2.258 8.081 1.00 94.12 187 GLN A N 1
ATOM 1389 C CA . GLN A 1 187 ? -2.098 1.723 7.557 1.00 94.12 187 GLN A CA 1
ATOM 1390 C C . GLN A 1 187 ? -2.403 0.316 8.087 1.00 94.12 187 GLN A C 1
ATOM 1392 O O . GLN A 1 187 ? -3.518 0.069 8.532 1.00 94.12 187 GLN A O 1
ATOM 1397 N N . TRP A 1 188 ? -1.435 -0.605 8.075 1.00 95.12 188 TRP A N 1
ATOM 1398 C CA . TRP A 1 188 ? -1.679 -1.959 8.586 1.00 95.12 188 TRP A CA 1
ATOM 1399 C C . TRP A 1 188 ? -1.920 -1.994 10.094 1.00 95.12 188 TRP A C 1
ATOM 1401 O O . TRP A 1 188 ? -2.718 -2.801 10.566 1.00 95.12 188 TRP A O 1
ATOM 1411 N N . ILE A 1 189 ? -1.243 -1.128 10.854 1.00 95.94 189 ILE A N 1
ATOM 1412 C CA . ILE A 1 189 ? -1.488 -0.985 12.294 1.00 95.94 189 ILE A CA 1
ATOM 1413 C C . ILE A 1 189 ? -2.906 -0.461 12.539 1.00 95.94 189 ILE A C 1
ATOM 1415 O O . ILE A 1 189 ? -3.606 -0.989 13.402 1.00 95.94 189 ILE A O 1
ATOM 1419 N N . ASP A 1 190 ? -3.342 0.540 11.772 1.00 95.56 190 ASP A N 1
ATOM 1420 C CA . ASP A 1 190 ? -4.693 1.091 11.870 1.00 95.56 190 ASP A CA 1
ATOM 1421 C C . ASP A 1 190 ? -5.767 0.053 11.510 1.00 95.56 190 ASP A C 1
ATOM 1423 O O . ASP A 1 190 ? -6.754 -0.094 12.233 1.00 95.56 190 ASP A O 1
ATOM 1427 N N . GLU A 1 191 ? -5.538 -0.736 10.458 1.00 95.25 191 GLU A N 1
ATOM 1428 C CA . GLU A 1 191 ? -6.421 -1.826 10.038 1.00 95.25 191 GLU A CA 1
ATOM 1429 C C . GLU A 1 191 ? -6.521 -2.920 11.111 1.00 95.25 191 GLU A C 1
ATOM 1431 O O . GLU A 1 191 ? -7.624 -3.312 11.503 1.00 95.25 191 GLU A O 1
ATOM 1436 N N . ALA A 1 192 ? -5.383 -3.383 11.640 1.00 96.12 192 ALA A N 1
ATOM 1437 C CA . ALA A 1 192 ? -5.350 -4.384 12.704 1.00 96.12 192 ALA A CA 1
ATOM 1438 C C . ALA A 1 192 ? -6.052 -3.879 13.977 1.00 96.12 192 ALA A C 1
ATOM 1440 O O . ALA A 1 192 ? -6.822 -4.611 14.597 1.00 96.12 192 ALA A O 1
ATOM 1441 N N . ALA A 1 193 ? -5.844 -2.615 14.349 1.00 96.06 193 ALA A N 1
ATOM 1442 C CA . ALA A 1 193 ? -6.499 -2.010 15.504 1.00 96.06 193 A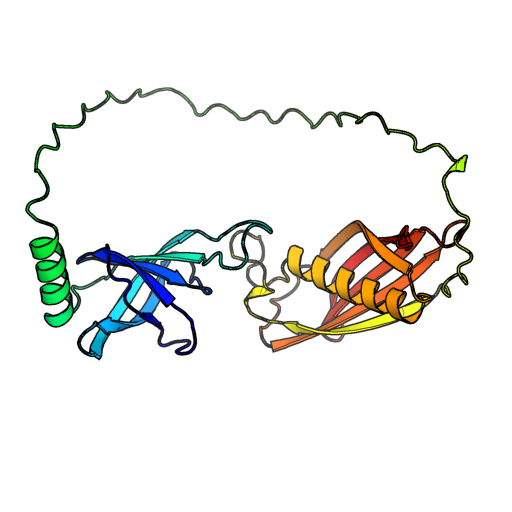LA A CA 1
ATOM 1443 C C . ALA A 1 193 ? -8.008 -1.832 15.302 1.00 96.06 193 ALA A C 1
ATOM 1445 O O . ALA A 1 193 ? -8.786 -2.091 16.220 1.00 96.06 193 ALA A O 1
ATOM 1446 N N . SER A 1 194 ? -8.426 -1.431 14.101 1.00 94.88 194 SER A N 1
ATOM 1447 C CA . SER A 1 194 ? -9.838 -1.308 13.744 1.00 94.88 194 SER A CA 1
ATOM 1448 C C . SER A 1 194 ? -10.541 -2.660 13.825 1.00 94.88 194 SER A C 1
ATOM 1450 O O . SER A 1 194 ? -11.616 -2.741 14.411 1.00 94.88 194 SER A O 1
ATOM 1452 N N . ARG A 1 195 ? -9.909 -3.735 13.334 1.00 94.56 195 ARG A N 1
ATOM 1453 C CA . ARG A 1 195 ? -10.415 -5.111 13.473 1.00 94.56 195 ARG A CA 1
ATOM 1454 C C . ARG A 1 195 ? -10.511 -5.555 14.930 1.00 94.56 195 ARG A C 1
ATOM 1456 O O . ARG A 1 195 ? -11.550 -6.070 15.327 1.00 94.56 195 ARG A O 1
ATOM 1463 N N . CYS A 1 196 ? -9.460 -5.303 15.714 1.00 94.69 196 CYS A N 1
ATOM 1464 C CA . CYS A 1 196 ? -9.409 -5.630 17.140 1.00 94.69 196 CYS A CA 1
ATOM 1465 C C . CYS A 1 196 ? -10.599 -5.031 17.899 1.00 94.69 196 CYS A C 1
ATOM 1467 O O . CYS A 1 196 ? -11.237 -5.705 18.703 1.00 94.69 196 CYS A O 1
ATOM 1469 N N . LEU A 1 197 ? -10.925 -3.765 17.622 1.00 94.31 197 LEU A N 1
ATOM 1470 C CA . LEU A 1 197 ? -12.051 -3.102 18.273 1.00 94.31 197 LEU A CA 1
ATOM 1471 C C . LEU A 1 197 ? -13.394 -3.486 17.657 1.00 94.31 197 LEU A C 1
ATOM 1473 O O . LEU A 1 197 ? -14.342 -3.678 18.405 1.00 94.31 197 LEU A O 1
ATOM 1477 N N . ALA A 1 19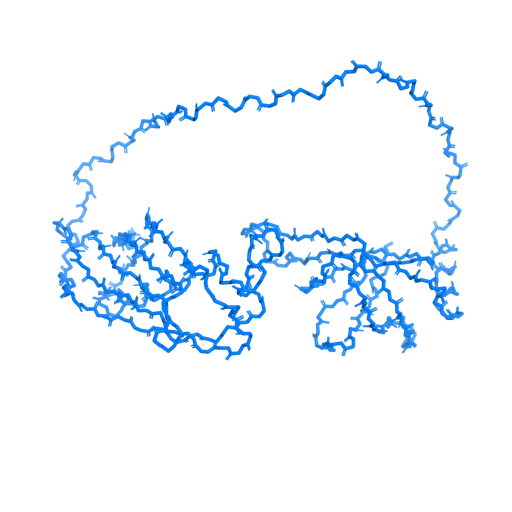8 ? -13.491 -3.665 16.338 1.00 92.44 198 ALA A N 1
ATOM 1478 C CA . ALA A 1 198 ? -14.739 -4.041 15.668 1.00 92.44 198 ALA A CA 1
ATOM 1479 C C . ALA A 1 198 ? -15.362 -5.322 16.238 1.00 92.44 198 ALA A C 1
ATOM 1481 O O . ALA A 1 198 ? -16.577 -5.391 16.379 1.00 92.44 198 ALA A O 1
ATOM 1482 N N . THR A 1 199 ? -14.549 -6.309 16.631 1.00 90.62 199 THR A N 1
ATOM 1483 C CA . THR A 1 199 ? -15.051 -7.549 17.252 1.00 90.62 199 THR A CA 1
ATOM 1484 C C . THR A 1 199 ? -15.564 -7.363 18.675 1.00 90.62 199 THR A C 1
ATOM 1486 O O . THR A 1 199 ? -16.274 -8.219 19.192 1.00 90.62 199 THR A O 1
ATOM 1489 N N . LEU A 1 200 ? -15.162 -6.274 19.326 1.00 91.56 200 LEU A N 1
ATOM 1490 C CA . LEU A 1 200 ? -15.557 -5.948 20.688 1.00 91.56 200 LEU A CA 1
ATOM 1491 C C . LEU A 1 200 ? -16.729 -4.965 20.691 1.00 91.56 200 LEU A C 1
ATOM 1493 O O . LEU A 1 200 ? -17.384 -4.847 21.724 1.00 91.56 200 LEU A O 1
ATOM 1497 N N . LEU A 1 201 ? -16.984 -4.266 19.566 1.00 91.06 201 LEU A N 1
ATOM 1498 C CA . LEU A 1 201 ? -17.956 -3.179 19.513 1.00 91.06 201 LEU A CA 1
ATOM 1499 C C . LEU A 1 201 ? -19.419 -3.618 19.404 1.00 91.06 201 LEU A C 1
ATOM 1501 O O . LEU A 1 201 ? -19.754 -4.319 18.451 1.00 91.06 201 LEU A O 1
ATOM 1505 N N . PRO A 1 202 ? -20.322 -3.198 20.332 1.00 89.38 202 PRO A N 1
ATOM 1506 C CA . PRO A 1 202 ? -21.747 -3.276 20.118 1.00 89.38 202 PRO A CA 1
ATOM 1507 C C . PRO A 1 202 ? -22.141 -2.595 18.808 1.00 89.38 202 PRO A C 1
ATOM 1509 O O . PRO A 1 202 ? -21.492 -1.632 18.375 1.00 89.38 202 PRO A O 1
ATOM 1512 N N . PRO A 1 203 ? -23.243 -3.055 18.199 1.00 89.12 203 PRO A N 1
ATOM 1513 C CA . PRO A 1 203 ? -23.818 -2.409 17.031 1.00 89.12 203 PRO A CA 1
ATOM 1514 C C . PRO A 1 203 ? -24.032 -0.906 17.251 1.00 89.12 203 PRO A C 1
ATOM 1516 O O . PRO A 1 203 ? -24.476 -0.481 18.314 1.00 89.12 203 PRO A O 1
ATOM 1519 N N . GLY A 1 204 ? -23.731 -0.109 16.225 1.00 88.88 204 GLY A N 1
ATOM 1520 C CA . GLY A 1 204 ? -23.887 1.350 16.251 1.00 88.88 204 GLY A CA 1
ATOM 1521 C C . GLY A 1 204 ? -22.663 2.122 16.748 1.00 88.88 204 GLY A C 1
ATOM 1522 O O . GLY A 1 204 ? -22.633 3.345 16.609 1.00 88.88 204 GLY A O 1
ATOM 1523 N N . LEU A 1 205 ? -21.639 1.434 17.266 1.00 90.50 205 LEU A N 1
ATOM 1524 C CA . LEU A 1 205 ? -20.385 2.056 17.685 1.00 90.50 205 LEU A CA 1
ATOM 1525 C C . LEU A 1 205 ? -19.260 1.785 16.696 1.00 90.50 205 LEU A C 1
ATOM 1527 O O . LEU A 1 205 ? -19.155 0.712 16.102 1.00 90.50 205 LEU A O 1
ATOM 1531 N N . GLN A 1 206 ? -18.395 2.779 16.537 1.00 92.56 206 GLN A N 1
ATOM 1532 C CA . GLN A 1 206 ? -17.226 2.728 15.673 1.00 92.56 206 GLN A CA 1
ATOM 1533 C C . GLN A 1 206 ? -15.999 3.225 16.430 1.00 92.56 206 GLN A C 1
ATOM 1535 O O . GLN A 1 206 ? -16.106 3.900 17.453 1.00 92.56 206 GLN A O 1
ATOM 1540 N N . SER A 1 207 ? -14.812 2.895 15.925 1.00 93.62 207 SER A N 1
ATOM 1541 C CA . SER A 1 207 ? -13.567 3.438 16.463 1.00 93.62 207 SER A CA 1
ATOM 1542 C C . SER A 1 207 ? -12.870 4.321 15.438 1.00 93.62 207 SER A C 1
ATOM 1544 O O . SER A 1 207 ? -12.713 3.925 14.284 1.00 93.62 207 SER A O 1
ATOM 1546 N N . ALA A 1 208 ? -12.392 5.481 15.875 1.00 92.88 208 ALA A N 1
ATOM 1547 C CA . ALA A 1 208 ? -11.616 6.410 15.064 1.00 92.88 208 ALA A CA 1
ATOM 1548 C C . ALA A 1 208 ? -10.198 6.550 15.633 1.00 92.88 208 ALA A C 1
ATOM 1550 O O . ALA A 1 208 ? -10.014 6.707 16.843 1.00 92.88 208 ALA A O 1
ATOM 1551 N N . GLY A 1 209 ? -9.185 6.486 14.769 1.00 90.06 209 GLY A N 1
ATOM 1552 C CA . GLY A 1 209 ? -7.800 6.756 15.153 1.00 90.06 209 GLY A CA 1
ATOM 1553 C C . GLY A 1 209 ? -7.605 8.241 15.457 1.00 90.06 209 GLY A C 1
ATOM 1554 O O . GLY A 1 209 ? -7.985 9.086 14.654 1.00 90.06 209 GLY A O 1
ATOM 1555 N N . VAL A 1 210 ? -7.015 8.565 16.611 1.00 90.00 210 VAL A N 1
ATOM 1556 C CA . VAL A 1 210 ? -6.763 9.964 17.025 1.00 90.00 210 VAL A CA 1
ATOM 1557 C C . VAL A 1 210 ? -5.286 10.296 17.184 1.00 90.00 210 VAL A C 1
ATOM 1559 O O . VAL A 1 210 ? -4.918 11.466 17.232 1.00 90.00 210 VAL A O 1
ATOM 1562 N N . GLY A 1 211 ? -4.421 9.288 17.260 1.00 86.44 211 GLY A N 1
ATOM 1563 C CA . GLY A 1 211 ? -2.985 9.505 17.330 1.00 86.44 211 GLY A CA 1
ATOM 1564 C C . GLY A 1 211 ? -2.206 8.220 17.124 1.00 86.44 211 GLY A C 1
ATOM 1565 O O . GLY A 1 211 ? -2.583 7.174 17.646 1.00 86.44 211 GLY A O 1
ATOM 1566 N N . LEU A 1 212 ? -1.103 8.319 16.388 1.00 87.94 212 LEU A N 1
ATOM 1567 C CA . LEU A 1 212 ? -0.177 7.224 16.135 1.00 87.94 212 LEU A CA 1
ATOM 1568 C C . LEU A 1 212 ? 1.252 7.724 16.356 1.00 87.94 212 LEU A C 1
ATOM 1570 O O . LEU A 1 212 ? 1.680 8.696 15.736 1.00 87.94 212 LEU A O 1
ATOM 1574 N N . SER A 1 213 ? 1.985 7.036 17.226 1.00 91.62 213 SER A N 1
ATOM 1575 C CA . SER A 1 213 ? 3.427 7.187 17.404 1.00 91.62 213 SER A CA 1
ATOM 1576 C C . SER A 1 213 ? 4.091 5.890 16.965 1.00 91.62 213 SER A C 1
ATOM 1578 O O . SER A 1 213 ? 3.824 4.835 17.539 1.00 91.62 213 SER A O 1
ATOM 1580 N N . LEU A 1 214 ? 4.918 5.944 15.924 1.00 90.69 214 LEU A N 1
ATOM 1581 C CA . LEU A 1 214 ? 5.488 4.759 15.289 1.00 90.69 214 LEU A CA 1
ATOM 1582 C C . LEU A 1 214 ? 7.000 4.911 15.133 1.00 90.69 214 LEU A C 1
ATOM 1584 O O . LEU A 1 214 ? 7.478 5.908 14.595 1.00 90.69 214 LEU A O 1
ATOM 1588 N N . THR A 1 215 ? 7.735 3.889 15.559 1.00 90.44 215 THR A N 1
ATOM 1589 C CA . THR A 1 215 ? 9.170 3.738 15.322 1.00 90.44 215 THR A CA 1
ATOM 1590 C C . THR A 1 215 ? 9.387 2.648 14.277 1.00 90.44 215 THR A C 1
ATOM 1592 O O . THR A 1 215 ? 8.945 1.512 14.446 1.00 90.44 215 THR A O 1
ATOM 1595 N N . LEU A 1 216 ? 10.083 2.985 13.191 1.00 87.94 216 LEU A N 1
ATOM 1596 C CA . LEU A 1 216 ? 10.513 2.024 12.176 1.00 87.94 216 LEU A CA 1
ATOM 1597 C C . LEU A 1 216 ? 11.966 1.620 12.400 1.00 87.94 216 LEU A C 1
ATOM 1599 O O . LEU A 1 216 ? 12.849 2.474 12.496 1.00 87.94 216 LEU A O 1
ATOM 1603 N N . THR A 1 217 ? 12.222 0.314 12.397 1.00 84.62 217 THR A N 1
ATOM 1604 C CA . THR A 1 217 ? 13.577 -0.233 12.450 1.00 84.62 217 THR A CA 1
ATOM 1605 C C . THR A 1 217 ? 13.971 -0.734 11.067 1.00 84.62 217 THR A C 1
ATOM 1607 O O . THR A 1 217 ? 13.606 -1.830 10.646 1.00 84.62 217 THR A O 1
ATOM 1610 N N . HIS A 1 218 ? 14.766 0.059 10.351 1.00 68.62 218 HIS A N 1
ATOM 1611 C CA . HIS A 1 218 ? 15.316 -0.347 9.059 1.00 68.62 218 HIS A CA 1
ATOM 1612 C C . HIS A 1 218 ? 16.531 -1.274 9.270 1.00 68.62 218 HIS A C 1
ATOM 1614 O O . HIS A 1 218 ? 17.642 -0.822 9.541 1.00 68.62 218 HIS A O 1
ATOM 1620 N N . ARG A 1 219 ? 16.324 -2.590 9.163 1.00 68.94 219 ARG A N 1
ATOM 1621 C CA . ARG A 1 219 ? 17.365 -3.639 9.037 1.00 68.94 219 ARG A CA 1
ATOM 1622 C C . ARG A 1 219 ? 17.012 -4.528 7.818 1.00 68.94 219 ARG A C 1
ATOM 1624 O O . ARG A 1 219 ? 15.931 -4.300 7.292 1.00 68.94 219 ARG A O 1
ATOM 1631 N N . PRO A 1 220 ? 17.894 -5.428 7.308 1.00 64.25 220 PRO A N 1
ATOM 1632 C CA . PRO A 1 220 ? 18.143 -5.695 5.872 1.00 64.25 220 PRO A CA 1
ATOM 1633 C C . PRO A 1 220 ? 16.898 -5.791 4.968 1.00 64.25 220 PRO A C 1
ATOM 1635 O O . PRO A 1 220 ? 15.832 -6.153 5.454 1.00 64.25 220 PRO A O 1
ATOM 1638 N N . PRO A 1 221 ? 17.017 -5.519 3.657 1.00 81.56 221 PRO A N 1
ATOM 1639 C CA . PRO A 1 221 ? 15.883 -5.219 2.779 1.00 81.56 221 PRO A CA 1
ATOM 1640 C C . PRO A 1 221 ? 14.707 -6.194 2.933 1.00 81.56 221 PRO A C 1
ATOM 1642 O O . PRO A 1 221 ? 14.888 -7.411 2.971 1.00 81.56 221 PRO A O 1
ATOM 1645 N N . LEU A 1 222 ? 13.502 -5.638 3.052 1.00 88.44 222 LEU A N 1
ATOM 1646 C CA . LEU A 1 222 ? 12.254 -6.387 3.074 1.00 88.44 222 LEU A CA 1
ATOM 1647 C C . LEU A 1 222 ? 11.933 -6.826 1.642 1.00 88.44 222 LEU A C 1
ATOM 1649 O O . LEU A 1 222 ? 11.883 -6.002 0.728 1.00 88.44 222 LEU A O 1
ATOM 1653 N N . LEU A 1 223 ? 11.756 -8.130 1.440 1.00 88.31 223 LEU A N 1
ATOM 1654 C CA . LEU A 1 223 ? 11.521 -8.690 0.112 1.00 88.31 223 LEU A CA 1
ATOM 1655 C C . LEU A 1 223 ? 10.051 -8.545 -0.290 1.00 88.31 223 LEU A C 1
ATOM 1657 O O . LEU A 1 223 ? 9.148 -8.737 0.523 1.00 88.31 223 LEU A O 1
ATOM 1661 N N . VAL A 1 224 ? 9.800 -8.273 -1.571 1.00 86.69 224 VAL A N 1
ATOM 1662 C CA . VAL A 1 224 ? 8.454 -8.427 -2.141 1.00 86.69 224 VAL A CA 1
ATOM 1663 C C . VAL A 1 224 ? 8.047 -9.899 -2.026 1.00 86.69 224 VAL A C 1
ATOM 1665 O O . VAL A 1 224 ? 8.843 -10.794 -2.302 1.00 86.69 224 VAL A O 1
ATOM 1668 N N . GLY A 1 225 ? 6.819 -10.150 -1.578 1.00 87.56 225 GLY A N 1
ATOM 1669 C CA . GLY A 1 225 ? 6.312 -11.483 -1.258 1.00 87.56 225 GLY A CA 1
ATOM 1670 C C . GLY A 1 225 ? 6.600 -11.943 0.175 1.00 87.56 225 GLY A C 1
ATOM 1671 O O . GLY A 1 225 ? 6.067 -12.975 0.588 1.00 87.56 225 GLY A O 1
ATOM 1672 N N . ALA A 1 226 ? 7.386 -11.194 0.960 1.00 90.88 226 ALA A N 1
ATOM 1673 C CA . ALA A 1 226 ? 7.591 -11.500 2.371 1.00 90.88 226 ALA A CA 1
ATOM 1674 C C . ALA A 1 226 ? 6.260 -11.488 3.133 1.00 90.88 226 ALA A C 1
ATOM 1676 O O . ALA A 1 226 ? 5.416 -10.611 2.933 1.00 90.88 226 ALA A O 1
ATOM 1677 N N . LYS A 1 227 ? 6.079 -12.455 4.035 1.00 93.44 227 LYS A N 1
ATOM 1678 C CA . LYS A 1 227 ? 4.938 -12.482 4.951 1.00 93.44 227 LYS A CA 1
ATOM 1679 C C . LYS A 1 227 ? 5.313 -11.771 6.236 1.00 93.44 227 LYS A C 1
ATOM 1681 O O . LYS A 1 227 ? 6.217 -12.205 6.950 1.00 93.44 227 LYS A O 1
ATOM 1686 N N . ILE A 1 228 ? 4.577 -10.718 6.545 1.00 95.38 228 ILE A N 1
ATOM 1687 C CA . ILE A 1 228 ? 4.717 -9.984 7.794 1.00 95.38 228 ILE A CA 1
ATOM 1688 C C . ILE A 1 228 ? 3.505 -10.228 8.687 1.00 95.38 228 ILE A C 1
ATOM 1690 O O . ILE A 1 228 ? 2.394 -10.486 8.218 1.00 95.38 228 ILE A O 1
ATOM 1694 N N . LYS A 1 229 ? 3.736 -10.130 9.989 1.00 97.38 229 LYS A N 1
ATOM 1695 C CA . LYS A 1 229 ? 2.734 -10.226 11.037 1.00 97.38 229 LYS A CA 1
ATOM 1696 C C . LYS A 1 229 ? 2.627 -8.874 11.725 1.00 97.38 229 LYS A C 1
ATOM 1698 O O . LYS A 1 229 ? 3.620 -8.360 12.227 1.00 97.38 229 LYS A O 1
ATOM 1703 N N . VAL A 1 230 ? 1.425 -8.323 11.761 1.00 97.50 230 VAL A N 1
ATOM 1704 C CA . VAL A 1 230 ? 1.087 -7.114 12.508 1.00 97.50 230 VAL A CA 1
ATOM 1705 C C . VAL A 1 230 ? 0.284 -7.543 13.723 1.00 97.50 230 VAL A C 1
ATOM 1707 O O . VAL A 1 230 ? -0.759 -8.177 13.582 1.00 97.50 230 VAL A O 1
ATOM 1710 N N . GLU A 1 231 ? 0.792 -7.246 14.911 1.00 98.12 231 GLU A N 1
ATOM 1711 C CA . GLU A 1 231 ? 0.132 -7.530 16.182 1.00 98.12 231 GLU A CA 1
ATOM 1712 C C . GLU A 1 231 ? -0.210 -6.213 16.863 1.00 98.12 231 GLU A C 1
ATOM 1714 O O . GLU A 1 231 ? 0.639 -5.325 16.960 1.00 98.12 231 GLU A O 1
ATOM 1719 N N . VAL A 1 232 ? -1.445 -6.098 17.339 1.00 97.88 232 VAL A N 1
ATOM 1720 C CA . VAL A 1 232 ? -1.891 -4.974 18.162 1.00 97.88 232 VAL A CA 1
ATOM 1721 C C . VAL A 1 232 ? -2.457 -5.504 19.468 1.00 97.88 232 VAL A C 1
ATOM 1723 O O . VAL A 1 232 ? -3.242 -6.449 19.461 1.00 97.88 232 VAL A O 1
ATOM 1726 N N . THR A 1 233 ? -2.069 -4.890 20.579 1.00 97.88 233 THR A N 1
ATOM 1727 C CA . THR A 1 233 ? -2.476 -5.292 21.926 1.00 97.88 233 THR A CA 1
ATOM 1728 C C . THR A 1 233 ? -3.120 -4.115 22.633 1.00 97.88 233 THR A C 1
ATOM 1730 O O . THR A 1 233 ? -2.516 -3.047 22.718 1.00 97.88 233 THR A O 1
ATOM 1733 N N . ILE A 1 234 ? -4.322 -4.299 23.178 1.00 97.06 234 ILE A N 1
ATOM 1734 C CA . ILE A 1 234 ? -4.964 -3.284 24.021 1.00 97.06 234 ILE A CA 1
ATOM 1735 C C . ILE A 1 234 ? -4.180 -3.174 25.331 1.00 97.06 234 ILE A C 1
ATOM 1737 O O . ILE A 1 234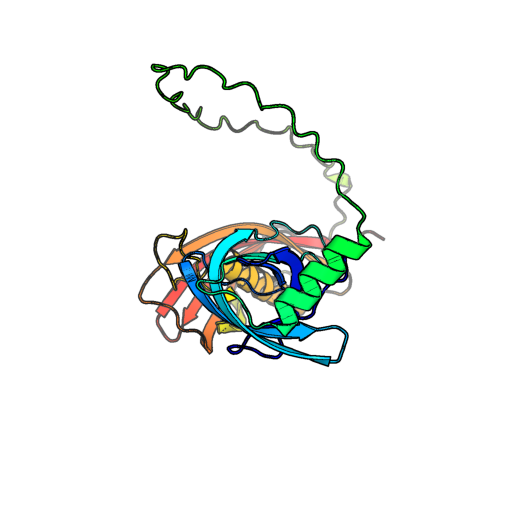 ? -4.131 -4.130 26.099 1.00 97.06 234 ILE A O 1
ATOM 1741 N N . THR A 1 235 ? -3.579 -2.018 25.611 1.00 96.94 235 THR A N 1
ATOM 1742 C CA . THR A 1 235 ? -2.775 -1.809 26.829 1.00 96.94 235 THR A CA 1
ATOM 1743 C C . THR A 1 235 ? -3.489 -0.978 27.876 1.00 96.94 235 THR A C 1
ATOM 1745 O O . THR A 1 235 ? -3.244 -1.137 29.071 1.00 96.94 235 THR A O 1
ATOM 1748 N N . ARG A 1 236 ? -4.390 -0.091 27.451 1.00 94.88 236 ARG A N 1
ATOM 1749 C CA . ARG A 1 236 ? -5.142 0.759 28.370 1.00 94.88 236 ARG A CA 1
ATOM 1750 C C . ARG A 1 236 ? -6.490 1.137 27.789 1.00 94.88 236 ARG A C 1
ATOM 1752 O O . ARG A 1 236 ? -6.606 1.432 26.605 1.00 94.88 236 ARG A O 1
ATOM 1759 N N . VAL A 1 237 ? -7.483 1.214 28.663 1.00 93.25 237 VAL A N 1
ATOM 1760 C CA . VAL A 1 237 ? -8.802 1.766 28.360 1.00 93.25 237 VAL A CA 1
ATOM 1761 C C . VAL A 1 237 ? -9.113 2.800 29.437 1.00 93.25 237 VAL A C 1
ATOM 1763 O O . VAL A 1 237 ? -8.966 2.513 30.625 1.00 93.25 237 VAL A O 1
ATOM 1766 N N . THR A 1 238 ? -9.443 4.033 29.051 1.00 88.06 238 THR A N 1
ATOM 1767 C CA . THR A 1 238 ? -9.678 5.122 30.017 1.00 88.06 238 THR A CA 1
ATOM 1768 C C . THR A 1 238 ? -11.144 5.247 30.418 1.00 88.06 238 THR A C 1
ATOM 1770 O O . THR A 1 238 ? -12.028 4.611 29.843 1.00 88.06 238 THR A O 1
ATOM 1773 N N . ALA A 1 239 ? -11.371 6.035 31.476 1.00 63.16 239 ALA A N 1
ATOM 1774 C CA . ALA A 1 239 ? -12.613 6.108 32.231 1.00 63.16 239 ALA A CA 1
ATOM 1775 C C . ALA A 1 239 ? -13.815 6.363 31.309 1.00 63.16 239 ALA A C 1
ATOM 1777 O O . ALA A 1 239 ? -13.942 7.445 30.739 1.00 63.16 239 ALA A O 1
ATOM 1778 N N . ARG A 1 240 ? -14.682 5.343 31.213 1.00 69.56 240 ARG A N 1
ATOM 1779 C CA . ARG A 1 240 ? -15.859 5.182 30.328 1.00 69.56 240 ARG A CA 1
ATOM 1780 C C . ARG A 1 240 ? -15.631 4.497 28.973 1.00 69.56 240 ARG A C 1
ATOM 1782 O O . ARG A 1 240 ? -16.475 4.614 28.098 1.00 69.56 240 ARG A O 1
ATOM 1789 N N . GLY A 1 241 ? -14.518 3.797 28.749 1.00 68.50 241 GLY A N 1
ATOM 1790 C CA . GLY A 1 241 ? -14.341 2.973 27.538 1.00 68.50 241 GLY A CA 1
ATOM 1791 C C . GLY A 1 241 ? -14.072 3.757 26.250 1.00 68.50 241 GLY A C 1
ATOM 1792 O O . GLY A 1 241 ? -13.851 3.162 25.201 1.00 68.50 241 GLY A O 1
ATOM 1793 N N . ARG A 1 242 ? -14.062 5.093 26.321 1.00 84.19 242 ARG A N 1
ATOM 1794 C CA . ARG A 1 242 ? -14.030 5.960 25.139 1.00 84.19 242 ARG A CA 1
ATOM 1795 C C . ARG A 1 242 ? -12.670 6.095 24.495 1.00 84.19 242 ARG A C 1
ATOM 1797 O O . ARG A 1 242 ? -12.632 6.351 23.303 1.00 84.19 242 ARG A O 1
ATOM 1804 N N . THR A 1 243 ? -11.575 5.976 25.239 1.00 91.94 243 THR A N 1
ATOM 1805 C CA . THR A 1 243 ? -10.231 5.986 24.651 1.00 91.94 243 THR A CA 1
ATOM 1806 C C . THR A 1 243 ? -9.570 4.649 24.897 1.00 91.94 243 THR A C 1
ATOM 1808 O O . THR A 1 243 ? -9.459 4.203 26.042 1.00 91.94 243 THR A O 1
ATOM 1811 N N . VAL A 1 244 ? -9.101 4.040 23.814 1.00 94.88 244 VAL A N 1
ATOM 1812 C CA . VAL A 1 244 ? -8.363 2.785 23.830 1.00 94.88 244 VAL A CA 1
ATOM 1813 C C . VAL A 1 244 ? -6.944 3.061 23.359 1.00 94.88 244 VAL A C 1
ATOM 1815 O O . VAL A 1 244 ? -6.731 3.568 22.258 1.00 94.88 244 VAL A O 1
ATOM 1818 N N . SER A 1 245 ? -5.970 2.750 24.207 1.00 96.12 245 SER A N 1
ATOM 1819 C CA . SER A 1 245 ? -4.553 2.763 23.859 1.00 96.12 245 SER A CA 1
ATOM 1820 C C . SER A 1 245 ? -4.114 1.355 23.484 1.00 96.12 245 SER A C 1
ATOM 1822 O O . SER A 1 245 ? -4.432 0.386 24.180 1.00 96.12 245 SER A O 1
ATOM 1824 N N . LEU A 1 246 ? -3.381 1.261 22.382 1.00 97.69 246 LEU A N 1
ATOM 1825 C CA . LEU A 1 246 ? -2.877 0.021 21.826 1.00 97.69 246 LEU A CA 1
ATOM 1826 C C . LEU A 1 246 ? -1.366 0.121 21.632 1.00 97.69 246 LEU A C 1
ATOM 1828 O O . LEU A 1 246 ? -0.852 1.160 21.216 1.00 97.69 246 LEU A O 1
ATOM 1832 N N . GLU A 1 247 ? -0.667 -0.976 21.886 1.00 97.81 247 GLU A N 1
ATOM 1833 C CA . GLU A 1 247 ? 0.698 -1.184 21.411 1.00 97.81 247 GLU A CA 1
ATOM 1834 C C . GLU A 1 247 ? 0.666 -2.005 20.131 1.00 97.81 247 GLU A C 1
ATOM 1836 O O . GLU A 1 247 ? -0.111 -2.950 20.019 1.00 97.81 247 GLU A O 1
ATOM 1841 N N . ALA A 1 248 ? 1.510 -1.649 19.171 1.00 97.44 248 ALA A N 1
ATOM 1842 C CA . ALA A 1 248 ? 1.580 -2.296 17.875 1.00 97.44 248 ALA A CA 1
ATOM 1843 C C . ALA A 1 248 ? 3.000 -2.773 17.579 1.00 97.44 248 ALA A C 1
ATOM 1845 O O . ALA A 1 248 ? 3.972 -2.081 17.895 1.00 97.44 248 ALA A O 1
ATOM 1846 N N . ARG A 1 249 ? 3.122 -3.935 16.936 1.00 97.44 249 ARG A N 1
ATOM 1847 C CA . ARG A 1 249 ? 4.386 -4.478 16.426 1.00 97.44 249 ARG A CA 1
ATOM 1848 C C . ARG A 1 249 ? 4.184 -5.077 15.043 1.00 97.44 249 ARG A C 1
ATOM 1850 O O . ARG A 1 249 ? 3.198 -5.764 14.799 1.00 97.44 249 ARG A O 1
ATOM 1857 N N . ILE A 1 250 ? 5.136 -4.842 14.150 1.00 96.44 250 ILE A N 1
ATOM 1858 C CA . ILE A 1 250 ? 5.214 -5.467 12.830 1.00 96.44 250 ILE A CA 1
ATOM 1859 C C . ILE A 1 250 ? 6.463 -6.338 12.808 1.00 96.44 250 ILE A C 1
ATOM 1861 O O . ILE A 1 250 ? 7.563 -5.831 13.028 1.00 96.44 250 ILE A O 1
ATOM 1865 N N . THR A 1 251 ? 6.311 -7.629 12.521 1.00 96.19 251 THR A N 1
ATOM 1866 C CA . THR A 1 251 ? 7.424 -8.579 12.450 1.00 96.19 251 THR A CA 1
ATOM 1867 C C . THR A 1 251 ? 7.441 -9.369 11.145 1.00 96.19 251 THR A C 1
ATOM 1869 O O . THR A 1 251 ? 6.406 -9.640 10.546 1.00 96.19 25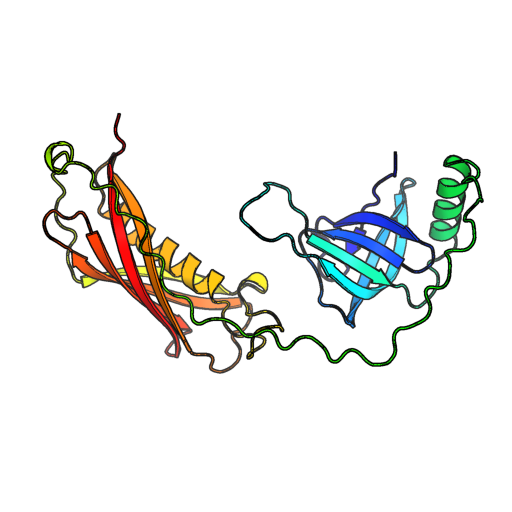1 THR A O 1
ATOM 1872 N N . GLU A 1 252 ? 8.626 -9.789 10.715 1.00 94.25 252 GLU A N 1
ATOM 1873 C CA . GLU A 1 252 ? 8.841 -10.805 9.682 1.00 94.25 252 GLU A CA 1
ATOM 1874 C C . GLU A 1 252 ? 9.580 -11.978 10.336 1.00 94.25 252 GLU A C 1
ATOM 1876 O O . GLU A 1 252 ? 10.752 -11.871 10.700 1.00 94.25 252 GLU A O 1
ATOM 1881 N N . GLY A 1 253 ? 8.881 -13.089 10.581 1.00 91.75 253 GLY A N 1
ATOM 1882 C CA . GLY A 1 253 ? 9.413 -14.148 11.442 1.00 91.75 253 GLY A CA 1
ATOM 1883 C C . GLY A 1 253 ? 9.725 -13.615 12.849 1.00 91.75 253 GLY A C 1
ATOM 1884 O O . GLY A 1 253 ? 8.838 -13.083 13.519 1.00 91.75 253 GLY A O 1
ATOM 1885 N N . SER A 1 254 ? 10.982 -13.739 13.287 1.00 92.00 254 SER A N 1
ATOM 1886 C CA . SER A 1 254 ? 11.487 -13.218 14.570 1.00 92.00 254 SER A CA 1
ATOM 1887 C C . SER A 1 254 ? 11.989 -11.770 14.506 1.00 92.00 254 SER A C 1
ATOM 1889 O O . SER A 1 254 ? 12.374 -11.204 15.530 1.00 92.00 254 SER A O 1
ATOM 1891 N N . ARG A 1 255 ? 12.017 -11.164 13.316 1.00 91.88 255 ARG A N 1
ATOM 1892 C CA . ARG A 1 255 ? 12.576 -9.832 13.092 1.00 91.88 255 ARG A CA 1
ATOM 1893 C C . ARG A 1 255 ? 11.514 -8.759 13.282 1.00 91.88 255 ARG A C 1
ATOM 1895 O O . ARG A 1 255 ? 10.525 -8.760 12.560 1.00 91.88 255 ARG A O 1
ATOM 1902 N N . GLU A 1 256 ? 11.742 -7.812 14.187 1.00 94.25 256 GLU A N 1
ATOM 1903 C CA . GLU A 1 256 ? 10.898 -6.619 14.311 1.00 94.25 256 GLU A CA 1
ATOM 1904 C C . GLU A 1 256 ? 11.236 -5.596 13.215 1.00 94.25 256 GLU A C 1
ATOM 1906 O O . GLU A 1 256 ? 12.397 -5.232 13.024 1.00 94.25 256 GLU A O 1
ATOM 1911 N N . LEU A 1 257 ? 10.208 -5.157 12.489 1.00 93.25 257 LEU A N 1
ATOM 1912 C CA . LEU A 1 257 ? 10.279 -4.143 11.435 1.00 93.25 257 LEU A CA 1
ATOM 1913 C C . LEU A 1 257 ? 9.797 -2.777 11.936 1.00 93.25 257 LEU A C 1
ATOM 1915 O O . LEU A 1 257 ? 10.347 -1.742 11.561 1.00 93.25 257 LEU A O 1
ATOM 1919 N N . ALA A 1 258 ? 8.762 -2.768 12.777 1.00 94.00 258 ALA A N 1
ATOM 1920 C CA . ALA A 1 258 ? 8.186 -1.555 13.340 1.00 94.00 258 ALA A CA 1
ATOM 1921 C C . ALA A 1 258 ? 7.557 -1.837 14.704 1.00 94.00 258 ALA A C 1
ATOM 1923 O O . ALA A 1 258 ? 7.021 -2.924 14.927 1.00 94.00 258 ALA A O 1
ATOM 1924 N N . SER A 1 259 ? 7.545 -0.837 15.576 1.00 95.94 259 SER A N 1
ATOM 1925 C CA . SER A 1 259 ? 6.792 -0.867 16.826 1.00 95.94 259 SER A CA 1
ATOM 1926 C C . SER A 1 259 ? 6.297 0.525 17.193 1.00 95.94 259 SER A C 1
ATOM 1928 O O . SER A 1 259 ? 6.903 1.539 16.843 1.00 95.94 259 SER A O 1
ATOM 1930 N N . GLY A 1 260 ? 5.143 0.599 17.847 1.00 95.62 260 GLY A N 1
ATOM 1931 C CA . GLY A 1 260 ? 4.507 1.880 18.118 1.00 95.62 260 GLY A CA 1
ATOM 1932 C C . GLY A 1 260 ? 3.349 1.806 19.095 1.00 95.62 260 GLY A C 1
ATOM 1933 O O . GLY A 1 260 ? 2.978 0.743 19.588 1.00 95.62 260 GLY A O 1
ATOM 1934 N N . GLN A 1 261 ? 2.779 2.974 19.355 1.00 96.44 261 GLN A N 1
ATOM 1935 C CA . GLN A 1 261 ? 1.590 3.162 20.165 1.00 96.44 261 GLN A CA 1
ATOM 1936 C C . GLN A 1 261 ? 0.533 3.907 19.356 1.00 96.44 261 GLN A C 1
ATOM 1938 O O . GLN A 1 261 ? 0.827 4.866 18.642 1.00 96.44 261 GLN A O 1
ATOM 1943 N N . LEU A 1 262 ? -0.707 3.469 19.498 1.00 96.00 262 LEU A N 1
ATOM 1944 C CA . LEU A 1 262 ? -1.880 4.023 18.839 1.00 96.00 262 LEU A CA 1
ATOM 1945 C C . LEU A 1 262 ? -2.915 4.365 19.907 1.00 96.00 262 LEU A C 1
ATOM 1947 O O . LEU A 1 262 ? -3.143 3.592 20.836 1.00 96.00 262 LEU A O 1
ATOM 1951 N N . ALA A 1 263 ? -3.577 5.503 19.752 1.00 95.31 263 ALA A N 1
ATOM 1952 C CA . ALA A 1 263 ? -4.769 5.847 20.508 1.00 95.31 263 ALA A CA 1
ATOM 1953 C C . ALA A 1 263 ? -5.968 5.902 19.560 1.00 95.31 263 ALA A C 1
ATOM 1955 O O . ALA A 1 263 ? -5.921 6.548 18.508 1.00 95.31 263 ALA A O 1
ATOM 1956 N N . ARG A 1 264 ? -7.054 5.239 19.953 1.00 95.50 264 ARG A N 1
ATOM 1957 C CA . ARG A 1 264 ? -8.349 5.303 19.275 1.00 95.50 264 ARG A CA 1
ATOM 1958 C C . ARG A 1 264 ? -9.406 5.824 20.227 1.00 95.50 264 ARG A C 1
ATOM 1960 O O . ARG A 1 264 ? -9.326 5.586 21.434 1.00 95.50 264 ARG A O 1
ATOM 1967 N N . ILE A 1 265 ? -10.399 6.505 19.674 1.00 93.56 265 ILE A N 1
ATOM 1968 C CA . ILE A 1 265 ? -11.624 6.843 20.389 1.00 93.56 265 ILE A CA 1
ATOM 1969 C C . ILE A 1 265 ? -12.787 6.004 19.878 1.00 93.56 265 ILE A C 1
ATOM 1971 O O . ILE A 1 265 ? -12.834 5.677 18.694 1.00 93.56 265 ILE A O 1
ATOM 1975 N N . VAL A 1 266 ? -13.713 5.663 20.766 1.00 91.62 266 VAL A N 1
ATOM 1976 C CA . VAL A 1 266 ? -14.997 5.054 20.414 1.00 91.62 266 VAL A CA 1
ATOM 1977 C C . VAL A 1 266 ? -16.022 6.166 20.234 1.00 91.62 266 VAL A C 1
ATOM 1979 O O . VAL A 1 266 ? -16.177 7.017 21.112 1.00 91.62 266 VAL A O 1
ATOM 1982 N N . VAL A 1 267 ? -16.701 6.154 19.093 1.00 90.25 267 VAL A N 1
ATOM 1983 C CA . VAL A 1 267 ? -17.746 7.108 18.719 1.00 90.25 267 VAL A CA 1
ATOM 1984 C C . VAL A 1 267 ? -19.036 6.351 18.422 1.00 90.25 267 VAL A C 1
ATOM 1986 O O . VAL A 1 267 ? -19.002 5.257 17.854 1.00 90.25 267 VAL A O 1
ATOM 1989 N N . GLY A 1 268 ? -20.165 6.911 18.844 1.00 87.19 268 GLY A N 1
ATOM 1990 C CA . GLY A 1 268 ? -21.482 6.439 18.429 1.00 87.19 268 GLY A CA 1
ATOM 1991 C C . GLY A 1 268 ? -21.905 7.119 17.136 1.00 87.19 268 GLY A C 1
ATOM 1992 O O . GLY A 1 268 ? -21.452 8.222 16.834 1.00 87.19 268 GLY A O 1
ATOM 1993 N N . HIS A 1 269 ? -22.763 6.457 16.368 1.00 77.19 269 HIS A N 1
ATOM 1994 C CA . HIS A 1 269 ? -23.524 7.149 15.340 1.00 77.19 269 HIS A CA 1
ATOM 1995 C C . HIS A 1 269 ? -24.608 7.961 16.057 1.00 77.19 269 HIS A C 1
ATOM 1997 O O . HIS A 1 269 ? -25.574 7.382 16.550 1.00 77.19 269 HIS A O 1
ATOM 2003 N N . ASP A 1 270 ? -24.429 9.277 16.171 1.00 59.88 270 ASP A N 1
ATOM 2004 C CA . ASP A 1 270 ? -25.541 10.147 16.553 1.00 59.88 270 ASP A CA 1
ATOM 2005 C C . ASP A 1 270 ? -26.604 10.005 15.450 1.00 59.88 270 ASP A C 1
ATOM 2007 O O . ASP A 1 270 ? -26.294 10.169 14.262 1.00 59.88 270 ASP A O 1
ATOM 2011 N N . GLY A 1 271 ? -27.795 9.546 15.838 1.00 51.16 271 GLY A N 1
ATOM 2012 C CA . GLY A 1 271 ? -28.960 9.406 14.961 1.00 51.16 271 GLY A CA 1
ATOM 2013 C C . GLY A 1 271 ? -29.660 10.732 14.720 1.00 51.16 271 GLY A C 1
ATOM 2014 O O . GLY A 1 271 ? -29.568 11.615 15.601 1.00 51.16 271 GLY A O 1
#